Protein AF-A0A7S2TY26-F1 (afdb_monomer_lite)

Structure (mmCIF, N/CA/C/O backbone):
data_AF-A0A7S2TY26-F1
#
_entry.id   AF-A0A7S2TY26-F1
#
loop_
_atom_site.group_PDB
_atom_site.id
_atom_site.type_symbol
_atom_site.label_atom_id
_atom_site.label_alt_id
_atom_site.label_comp_id
_atom_site.label_asym_id
_atom_site.label_entity_id
_atom_site.label_seq_id
_atom_site.pdbx_PDB_ins_code
_atom_site.Cartn_x
_atom_site.Cartn_y
_atom_site.Cartn_z
_atom_site.occupancy
_atom_site.B_iso_or_equiv
_atom_site.auth_seq_id
_atom_site.auth_comp_id
_atom_site.auth_asym_id
_atom_site.auth_atom_id
_atom_site.pdbx_PDB_model_num
ATOM 1 N N . ASN A 1 1 ? -16.837 -10.156 22.174 1.00 64.69 1 ASN A N 1
ATOM 2 C CA . ASN A 1 1 ? -15.810 -9.161 21.785 1.00 64.69 1 ASN A CA 1
ATOM 3 C C . ASN A 1 1 ? -15.010 -9.614 20.579 1.00 64.69 1 ASN A C 1
ATOM 5 O O . ASN A 1 1 ? -15.048 -8.899 19.593 1.00 64.69 1 ASN A O 1
ATOM 9 N N . ASP A 1 2 ? -14.380 -10.793 20.599 1.00 71.88 2 ASP A N 1
ATOM 10 C CA . ASP A 1 2 ? -13.547 -11.253 19.471 1.00 71.88 2 ASP A CA 1
ATOM 11 C C . ASP A 1 2 ? -14.339 -11.500 18.166 1.00 71.88 2 ASP A C 1
ATOM 13 O O . ASP A 1 2 ? -13.951 -11.037 17.101 1.00 71.88 2 ASP A O 1
ATOM 17 N N . LEU A 1 3 ? -15.520 -12.127 18.243 1.00 77.25 3 LEU A N 1
ATOM 18 C CA . LEU A 1 3 ? -16.388 -12.314 17.068 1.00 77.25 3 LEU A CA 1
ATOM 19 C C . LEU A 1 3 ? -16.834 -10.979 16.442 1.00 77.25 3 LEU A C 1
ATOM 21 O O . LEU A 1 3 ? -16.814 -10.829 15.226 1.00 77.25 3 LEU A O 1
ATOM 25 N N . ILE A 1 4 ? -17.202 -10.006 17.283 1.00 72.44 4 ILE A N 1
ATOM 26 C CA . ILE A 1 4 ? -17.625 -8.667 16.845 1.00 72.44 4 ILE A CA 1
ATOM 27 C C . ILE A 1 4 ? -16.448 -7.955 16.172 1.00 72.44 4 ILE A C 1
ATOM 29 O O . ILE A 1 4 ? -16.593 -7.467 15.062 1.00 72.44 4 ILE A O 1
ATOM 33 N N . ALA A 1 5 ? -15.266 -7.973 16.793 1.00 70.00 5 ALA A N 1
ATOM 34 C CA . ALA A 1 5 ? -14.030 -7.433 16.229 1.00 70.00 5 ALA A CA 1
ATOM 35 C C . ALA A 1 5 ? -13.712 -8.001 14.833 1.00 70.00 5 ALA A C 1
ATOM 37 O O . ALA A 1 5 ? -13.419 -7.248 13.907 1.00 70.00 5 ALA A O 1
ATOM 38 N N . ARG A 1 6 ? -13.827 -9.321 14.650 1.00 77.25 6 ARG A N 1
ATOM 39 C CA . ARG A 1 6 ? -13.580 -9.963 13.348 1.00 77.25 6 ARG A CA 1
ATOM 40 C C . ARG A 1 6 ? -14.612 -9.580 12.292 1.00 77.25 6 ARG A C 1
ATOM 42 O O . ARG A 1 6 ? -14.223 -9.288 11.165 1.00 77.25 6 ARG A O 1
ATOM 49 N N . LEU A 1 7 ? -15.899 -9.569 12.649 1.00 78.06 7 LEU A N 1
ATOM 50 C CA . LEU A 1 7 ? -16.978 -9.174 11.736 1.00 78.06 7 LEU A CA 1
ATOM 51 C C . LEU A 1 7 ? -16.769 -7.740 11.242 1.00 78.06 7 LEU A C 1
ATOM 53 O O . LEU A 1 7 ? -16.877 -7.455 10.058 1.00 78.06 7 LEU A O 1
ATOM 57 N N . VAL A 1 8 ? -16.386 -6.859 12.159 1.00 71.06 8 VAL A N 1
ATOM 58 C CA . VAL A 1 8 ? -16.068 -5.466 11.871 1.00 71.06 8 VAL A CA 1
ATOM 59 C C . VAL A 1 8 ? -14.936 -5.338 10.865 1.00 71.06 8 VAL A C 1
ATOM 61 O O . VAL A 1 8 ? -15.070 -4.631 9.868 1.00 71.06 8 VAL A O 1
ATOM 64 N N . VAL A 1 9 ? -13.819 -6.016 11.138 1.00 77.00 9 VAL A N 1
ATOM 65 C CA . VAL A 1 9 ? -12.643 -5.969 10.271 1.00 77.00 9 VAL A CA 1
ATOM 66 C C . VAL A 1 9 ? -13.030 -6.468 8.882 1.00 77.00 9 VAL A C 1
ATOM 68 O O . VAL A 1 9 ? -12.693 -5.831 7.890 1.00 77.00 9 VAL A O 1
ATOM 71 N N . HIS A 1 10 ? -13.807 -7.549 8.811 1.00 82.75 10 HIS A N 1
ATOM 72 C CA . HIS A 1 10 ? -14.320 -8.092 7.559 1.00 82.75 10 HIS A CA 1
ATOM 73 C C . HIS A 1 10 ? -15.169 -7.081 6.779 1.00 82.75 10 HIS A C 1
ATOM 75 O O . HIS A 1 10 ? -14.867 -6.819 5.620 1.00 82.75 10 HIS A O 1
ATOM 81 N N . THR A 1 11 ? -16.172 -6.461 7.407 1.00 77.88 11 THR A N 1
ATOM 82 C CA . THR A 1 11 ? -17.060 -5.493 6.744 1.00 77.88 11 THR A CA 1
ATOM 83 C C . THR A 1 11 ? -16.294 -4.281 6.219 1.00 77.88 11 THR A C 1
ATOM 85 O O . THR A 1 11 ? -16.506 -3.864 5.084 1.00 77.88 11 THR A O 1
ATOM 88 N N . VAL A 1 12 ? -15.359 -3.734 7.004 1.00 74.88 12 VAL A N 1
ATOM 89 C CA . VAL A 1 12 ? -14.522 -2.605 6.564 1.00 74.88 12 VAL A CA 1
ATOM 90 C C . VAL A 1 12 ? -13.660 -2.997 5.362 1.00 74.88 12 VAL A C 1
ATOM 92 O O . VAL A 1 12 ? -13.527 -2.216 4.421 1.00 74.88 12 VAL A O 1
ATOM 95 N N . ILE A 1 13 ? -13.091 -4.206 5.374 1.00 81.00 13 ILE A N 1
ATOM 96 C CA . ILE A 1 13 ? -12.285 -4.720 4.261 1.00 81.00 13 ILE A CA 1
ATOM 97 C C . ILE A 1 13 ? -13.145 -4.907 3.009 1.00 81.00 13 ILE A C 1
ATOM 99 O O . ILE A 1 13 ? -12.726 -4.490 1.936 1.00 81.00 13 ILE A O 1
ATOM 103 N N . GLU A 1 14 ? -14.337 -5.490 3.120 1.00 81.31 14 GLU A N 1
ATOM 104 C CA . GLU A 1 14 ? -15.238 -5.676 1.976 1.00 81.31 14 GLU A CA 1
ATOM 105 C C . GLU A 1 14 ? -15.672 -4.343 1.361 1.00 81.31 14 GLU A C 1
ATOM 107 O O . GLU A 1 14 ? -15.640 -4.189 0.140 1.00 81.31 14 GLU A O 1
ATOM 112 N N . LEU A 1 15 ? -16.021 -3.358 2.192 1.00 73.50 15 LEU A N 1
ATOM 113 C CA . LEU A 1 15 ? -16.374 -2.016 1.726 1.00 73.50 15 LEU A CA 1
ATOM 114 C C . LEU A 1 15 ? -15.187 -1.340 1.036 1.00 73.50 15 LEU A C 1
ATOM 116 O O . LEU A 1 15 ? -15.338 -0.784 -0.051 1.00 73.50 15 LEU A O 1
ATOM 120 N N . ALA A 1 16 ? -13.989 -1.435 1.620 1.00 75.00 16 ALA A N 1
ATOM 121 C CA . ALA A 1 16 ? -12.783 -0.927 0.981 1.00 75.00 16 ALA A CA 1
ATOM 122 C C . ALA A 1 16 ? -12.533 -1.610 -0.376 1.00 75.00 16 ALA A C 1
ATOM 124 O O . ALA A 1 16 ? -12.144 -0.942 -1.330 1.00 75.00 16 ALA A O 1
ATOM 125 N N . ASP A 1 17 ? -12.789 -2.915 -0.498 1.00 76.44 17 ASP A N 1
ATOM 126 C CA . ASP A 1 17 ? -12.549 -3.675 -1.733 1.00 76.44 17 ASP A CA 1
ATOM 127 C C . ASP A 1 17 ? -13.502 -3.235 -2.841 1.00 76.44 17 ASP A C 1
ATOM 129 O O . ASP A 1 17 ? -13.086 -2.979 -3.975 1.00 76.44 17 ASP A O 1
ATOM 133 N N . GLN A 1 18 ? -14.774 -3.040 -2.490 1.00 71.12 18 GLN A N 1
ATOM 134 C CA . GLN A 1 18 ? -15.785 -2.50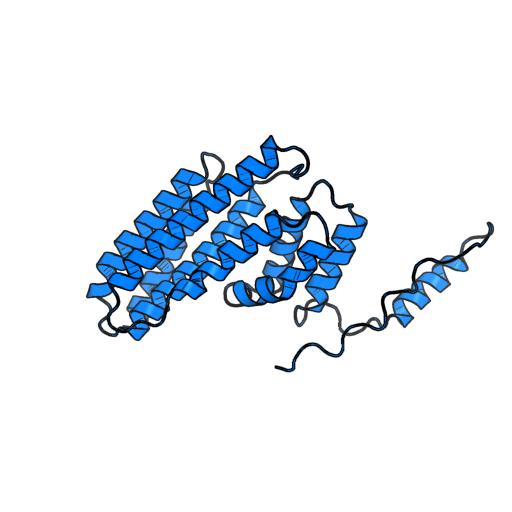0 -3.395 1.00 71.12 18 GLN A CA 1
ATOM 135 C C . GLN A 1 18 ? -15.436 -1.090 -3.874 1.00 71.12 18 GLN A C 1
ATOM 137 O O . GLN A 1 18 ? -15.666 -0.781 -5.040 1.00 71.12 18 GLN A O 1
ATOM 142 N N . LEU A 1 19 ? -14.843 -0.259 -3.014 1.00 67.88 19 LEU A N 1
ATOM 143 C CA . LEU A 1 19 ? -14.428 1.102 -3.359 1.00 67.88 19 LEU A CA 1
ATOM 144 C C . LEU A 1 19 ? -13.145 1.125 -4.208 1.00 67.88 19 LEU A C 1
ATOM 146 O O . LEU A 1 19 ? -13.046 1.911 -5.151 1.00 67.88 19 LEU A O 1
ATOM 150 N N . PHE A 1 20 ? -12.186 0.226 -3.959 1.00 68.50 20 PHE A N 1
ATOM 151 C CA . PHE A 1 20 ? -10.960 0.118 -4.763 1.00 68.50 20 PHE A CA 1
ATOM 152 C C . PHE A 1 20 ? -11.168 -0.584 -6.119 1.00 68.50 20 PHE A C 1
ATOM 154 O O . PHE A 1 20 ? -10.414 -0.340 -7.067 1.00 68.50 20 PHE A O 1
ATOM 161 N N . THR A 1 21 ? -12.191 -1.429 -6.256 1.00 63.09 21 THR A N 1
ATOM 162 C CA . THR A 1 21 ? -12.504 -2.160 -7.498 1.00 63.09 21 THR A CA 1
ATOM 163 C C . THR A 1 21 ? -12.752 -1.250 -8.721 1.00 63.09 21 THR A C 1
ATOM 165 O O . THR A 1 21 ? -12.171 -1.526 -9.777 1.00 63.09 21 THR A O 1
ATOM 168 N N . PRO A 1 22 ? -13.537 -0.155 -8.635 1.00 54.34 22 PRO A N 1
ATOM 169 C CA . PRO A 1 22 ? -13.840 0.734 -9.757 1.00 54.34 22 PRO A CA 1
ATOM 170 C C . PRO A 1 22 ? -12.804 1.848 -10.003 1.00 54.34 22 PRO A C 1
ATOM 172 O O . PRO A 1 22 ? -13.173 2.853 -10.606 1.00 54.34 22 PRO A O 1
ATOM 175 N N . MET A 1 23 ? -11.529 1.718 -9.590 1.00 54.56 23 MET A N 1
ATOM 176 C CA . MET A 1 23 ? -10.466 2.750 -9.713 1.00 54.56 23 MET A CA 1
ATOM 177 C C . MET A 1 23 ? -10.064 3.179 -11.159 1.00 54.56 23 MET A C 1
ATOM 179 O O . MET A 1 23 ? -8.888 3.351 -11.490 1.00 54.56 23 MET A O 1
ATOM 183 N N . HIS A 1 24 ? -11.027 3.406 -12.044 1.00 47.81 24 HIS A N 1
ATOM 184 C CA . HIS A 1 24 ? -10.869 4.056 -13.338 1.00 47.81 24 HIS A CA 1
ATOM 185 C C . HIS A 1 24 ? -11.156 5.568 -13.286 1.00 47.81 24 HIS A C 1
ATOM 187 O O . HIS A 1 24 ? -10.860 6.264 -14.254 1.00 47.81 24 HIS A O 1
ATOM 193 N N . ILE A 1 25 ? -11.705 6.111 -12.186 1.00 40.31 25 ILE A N 1
ATOM 194 C CA . ILE A 1 25 ? -12.189 7.502 -12.134 1.00 40.31 25 ILE A CA 1
ATOM 195 C C . ILE A 1 25 ? -11.826 8.156 -10.783 1.00 40.31 25 ILE A C 1
ATOM 197 O O . ILE A 1 25 ? -12.467 7.901 -9.776 1.00 40.31 25 ILE A O 1
ATOM 201 N N . LYS A 1 26 ? -10.811 9.038 -10.779 1.00 51.97 26 LYS A N 1
ATOM 202 C CA . LYS A 1 26 ? -10.415 9.952 -9.672 1.00 51.97 26 LYS A CA 1
ATOM 203 C C . LYS A 1 26 ? -10.013 9.280 -8.339 1.00 51.97 26 LYS A C 1
ATOM 205 O O . LYS A 1 26 ? -10.763 9.290 -7.369 1.00 51.97 26 LYS A O 1
ATOM 210 N N . GLN A 1 27 ? -8.766 8.807 -8.291 1.00 61.47 27 GLN A N 1
ATOM 211 C CA . GLN A 1 27 ? -8.142 8.078 -7.173 1.00 61.47 27 GLN A CA 1
ATOM 212 C C . GLN A 1 27 ? -8.263 8.766 -5.789 1.00 61.47 27 GLN A C 1
ATOM 214 O O . GLN A 1 27 ? -8.588 8.080 -4.823 1.00 61.47 27 GLN A O 1
ATOM 219 N N . HIS A 1 28 ? -8.119 10.096 -5.683 1.00 63.66 28 HIS A N 1
ATOM 220 C CA . HIS A 1 28 ? -8.207 10.814 -4.395 1.00 63.66 28 HIS A CA 1
ATOM 221 C C . HIS A 1 28 ? -9.547 10.610 -3.668 1.00 63.66 28 HIS A C 1
ATOM 223 O O . HIS A 1 28 ? -9.576 10.364 -2.467 1.00 63.66 28 HIS A O 1
ATOM 229 N N . ARG A 1 29 ? -10.668 10.690 -4.404 1.00 68.75 29 ARG A N 1
ATOM 230 C CA . ARG A 1 29 ? -12.012 10.642 -3.803 1.00 68.75 29 ARG A CA 1
ATOM 231 C C . ARG A 1 29 ? -12.318 9.274 -3.216 1.00 68.75 29 ARG A C 1
ATOM 233 O O . ARG A 1 29 ? -12.888 9.196 -2.140 1.00 68.75 29 ARG A O 1
ATOM 240 N N . VAL A 1 30 ? -11.876 8.220 -3.898 1.00 74.25 30 VAL A N 1
ATOM 241 C CA . VAL A 1 30 ? -12.040 6.841 -3.434 1.00 74.25 30 VAL A CA 1
ATOM 242 C C . VAL A 1 30 ? -11.298 6.632 -2.117 1.00 74.25 30 VAL A C 1
ATOM 244 O O . VAL A 1 30 ? -11.857 6.058 -1.190 1.00 74.25 30 VAL A O 1
ATOM 247 N N . MET A 1 31 ? -10.060 7.125 -2.001 1.00 78.50 31 MET A N 1
ATOM 248 C CA . MET A 1 31 ? -9.305 6.992 -0.755 1.00 78.50 31 MET A CA 1
ATOM 249 C C . MET A 1 31 ? -9.953 7.783 0.385 1.00 78.50 31 MET A C 1
ATOM 251 O O . MET A 1 31 ? -10.098 7.253 1.483 1.00 78.50 31 MET A O 1
ATOM 255 N N . ASP A 1 32 ? -10.387 9.018 0.129 1.00 80.75 32 ASP A N 1
ATOM 256 C CA . ASP A 1 32 ? -11.088 9.824 1.132 1.00 80.75 32 ASP A CA 1
ATOM 257 C C . ASP A 1 32 ? -12.399 9.155 1.587 1.00 80.75 32 ASP A C 1
ATOM 259 O O . ASP A 1 32 ? -12.681 9.127 2.784 1.00 80.75 32 ASP A O 1
ATOM 263 N N . GLU A 1 33 ? -13.165 8.555 0.669 1.00 79.75 33 GLU A N 1
ATOM 264 C CA . GLU A 1 33 ? -14.392 7.798 0.965 1.00 79.75 33 GLU A CA 1
ATOM 265 C C . GLU A 1 33 ? -14.112 6.522 1.773 1.00 79.75 33 GLU A C 1
ATOM 267 O O . GLU A 1 33 ? -14.801 6.256 2.762 1.00 79.75 33 GLU A O 1
ATOM 272 N N . VAL A 1 34 ? -13.073 5.757 1.410 1.00 80.25 34 VAL A N 1
ATOM 273 C CA . VAL A 1 34 ? -12.623 4.586 2.182 1.00 80.25 34 VAL A CA 1
ATOM 274 C C . VAL A 1 34 ? -12.247 5.018 3.595 1.00 80.25 34 VAL A C 1
ATOM 276 O O . VAL A 1 34 ? -12.725 4.437 4.566 1.00 80.25 34 VAL A O 1
ATOM 279 N N . LEU A 1 35 ? -11.422 6.057 3.735 1.00 83.12 35 LEU A N 1
ATOM 280 C CA . LEU A 1 35 ? -10.958 6.531 5.038 1.00 83.12 35 LEU A CA 1
ATOM 281 C C . LEU A 1 35 ? -12.086 7.133 5.878 1.00 83.12 35 LEU A C 1
ATOM 283 O O . LEU A 1 35 ? -12.076 6.946 7.093 1.00 83.12 35 LEU A O 1
ATOM 287 N N . ALA A 1 36 ? -13.050 7.823 5.265 1.00 82.38 36 ALA A N 1
ATOM 288 C CA . ALA A 1 36 ? -14.242 8.321 5.946 1.00 82.38 36 ALA A CA 1
ATOM 289 C C . ALA A 1 36 ? -15.095 7.161 6.469 1.00 82.38 36 ALA A C 1
ATOM 291 O O . ALA A 1 36 ? -15.386 7.113 7.659 1.00 82.38 36 ALA A O 1
ATOM 292 N N . THR A 1 37 ? -15.371 6.165 5.622 1.00 78.81 37 THR A N 1
ATOM 293 C CA . THR A 1 37 ? -16.107 4.951 6.009 1.00 78.81 37 THR A CA 1
ATOM 294 C C . THR A 1 37 ? -15.415 4.239 7.169 1.00 78.81 37 THR A C 1
ATOM 296 O O . THR A 1 37 ? -16.048 3.870 8.152 1.00 78.81 37 THR A O 1
ATOM 299 N N . VAL A 1 38 ? -14.090 4.096 7.094 1.00 79.38 38 VAL A N 1
ATOM 300 C CA . VAL A 1 38 ? -13.268 3.508 8.158 1.00 79.38 38 VAL A CA 1
ATOM 301 C C . VAL A 1 38 ? -13.354 4.336 9.444 1.00 79.38 38 VAL A C 1
ATOM 303 O O . VAL A 1 38 ? -13.478 3.767 10.527 1.00 79.38 38 VAL A O 1
ATOM 306 N N . ALA A 1 39 ? -13.296 5.666 9.348 1.00 82.12 39 ALA A N 1
ATOM 307 C CA . ALA A 1 39 ? -13.378 6.569 10.494 1.00 82.12 39 ALA A CA 1
ATOM 308 C C . ALA A 1 39 ? -14.732 6.491 11.202 1.00 82.12 39 ALA A C 1
ATOM 310 O O . ALA A 1 39 ? -14.760 6.409 12.432 1.00 82.12 39 ALA A O 1
ATOM 311 N N . ASP A 1 40 ? -15.822 6.509 10.435 1.00 80.00 40 ASP A N 1
ATOM 312 C CA . ASP A 1 40 ? -17.192 6.435 10.940 1.00 80.00 40 ASP A CA 1
ATOM 313 C C . ASP A 1 40 ? -17.418 5.082 11.610 1.00 80.00 40 ASP A C 1
ATOM 315 O O . ASP A 1 40 ? -17.787 5.017 12.784 1.00 80.00 40 ASP A O 1
ATOM 319 N N . PHE A 1 41 ? -17.031 4.002 10.926 1.00 75.75 41 PHE A N 1
ATOM 320 C CA . PHE A 1 41 ? -17.155 2.652 11.459 1.00 75.75 41 PHE A CA 1
ATOM 321 C C . PHE A 1 41 ? -16.356 2.478 12.752 1.00 75.75 41 PHE A C 1
ATOM 323 O O . PHE A 1 41 ? -16.872 1.934 13.726 1.00 75.75 41 PHE A O 1
ATOM 330 N N . PHE A 1 42 ? -15.118 2.987 12.816 1.00 77.06 42 PHE A N 1
ATOM 331 C CA . PHE A 1 42 ? -14.327 2.951 14.047 1.00 77.06 42 PHE A CA 1
ATOM 332 C C . PHE A 1 42 ? -14.875 3.856 15.148 1.00 77.06 42 PHE A C 1
ATOM 334 O O . PHE A 1 42 ? -14.762 3.498 16.320 1.00 77.06 42 PHE A O 1
ATOM 341 N N . SER A 1 43 ? -15.471 5.000 14.806 1.00 76.38 43 SER A N 1
ATOM 342 C CA . SER A 1 43 ? -16.122 5.872 15.784 1.00 76.38 43 SER A CA 1
ATOM 343 C C . SER A 1 43 ? -17.262 5.144 16.488 1.00 76.38 43 SER A C 1
ATOM 345 O O . SER A 1 43 ? -17.340 5.194 17.714 1.00 76.38 43 SER A O 1
ATOM 347 N N . ASP A 1 44 ? -18.070 4.404 15.733 1.00 74.00 44 ASP A N 1
ATOM 348 C CA . ASP A 1 44 ? -19.157 3.608 16.293 1.00 74.00 44 ASP A CA 1
ATOM 349 C C . ASP A 1 44 ? -18.603 2.418 17.088 1.00 74.00 44 ASP A C 1
ATOM 351 O O . ASP A 1 44 ? -19.030 2.152 18.212 1.00 74.00 44 ASP A O 1
ATOM 355 N N . LEU A 1 45 ? -17.572 1.744 16.567 1.00 69.12 45 LEU A N 1
ATOM 356 C CA . LEU A 1 45 ? -16.972 0.541 17.153 1.00 69.12 45 LEU A CA 1
ATOM 357 C C . LEU A 1 45 ? -16.378 0.692 18.541 1.00 69.12 45 LEU A C 1
ATOM 359 O O . LEU A 1 45 ? -16.392 -0.260 19.329 1.00 69.12 45 LEU A O 1
ATOM 363 N N . VAL A 1 46 ? -15.788 1.857 18.814 1.00 64.25 46 VAL A N 1
ATOM 364 C CA . VAL A 1 46 ? -15.148 2.161 20.099 1.00 64.25 46 VAL A CA 1
ATOM 365 C C . VAL A 1 46 ? -16.159 1.992 21.241 1.00 64.25 46 VAL A C 1
ATOM 367 O O . VAL A 1 46 ? -15.754 1.687 22.363 1.00 64.25 46 VAL A O 1
ATOM 370 N N . HIS A 1 47 ? -17.462 2.085 20.961 1.00 70.25 47 HIS A N 1
ATOM 371 C CA . HIS A 1 47 ? -18.524 1.840 21.933 1.00 70.25 47 HIS A CA 1
ATOM 372 C C . HIS A 1 47 ? -18.901 0.353 22.091 1.00 70.25 47 HIS A C 1
ATOM 374 O O . HIS A 1 47 ? -19.328 -0.053 23.172 1.00 70.25 47 HIS A O 1
ATOM 380 N N . TRP A 1 48 ? -18.698 -0.485 21.067 1.00 70.69 48 TRP A N 1
ATOM 381 C CA . TRP A 1 48 ? -19.074 -1.911 21.081 1.00 70.69 48 TRP A CA 1
ATOM 382 C C . TRP A 1 48 ? -17.971 -2.833 21.612 1.00 70.69 48 TRP A C 1
ATOM 384 O O . TRP A 1 48 ? -18.255 -3.863 22.231 1.00 70.69 48 TRP A O 1
ATOM 394 N N . ILE A 1 49 ? -16.699 -2.485 21.402 1.00 73.44 49 ILE A N 1
ATOM 395 C CA . ILE A 1 49 ? -15.562 -3.231 21.954 1.00 73.44 49 ILE A CA 1
ATOM 396 C C . ILE A 1 49 ? -15.195 -2.631 23.309 1.00 73.44 49 ILE A C 1
ATOM 398 O O . ILE A 1 49 ? -14.723 -1.508 23.384 1.00 73.44 49 ILE A O 1
ATOM 402 N N . LYS A 1 50 ? -15.356 -3.377 24.403 1.00 74.12 50 LYS A N 1
ATOM 403 C CA . LYS A 1 50 ? -15.115 -2.834 25.757 1.00 74.12 50 LYS A CA 1
ATOM 404 C C . LYS A 1 50 ? -13.638 -2.708 26.143 1.00 74.12 50 LYS A C 1
ATOM 406 O O . LYS A 1 50 ? -13.297 -1.952 27.039 1.00 74.12 50 LYS A O 1
ATOM 411 N N . THR A 1 51 ? -12.760 -3.459 25.489 1.00 79.50 51 THR A N 1
ATOM 412 C CA . THR A 1 51 ? -11.348 -3.604 25.878 1.00 79.50 51 THR A CA 1
ATOM 413 C C . THR A 1 51 ? -10.423 -2.821 24.936 1.00 79.50 51 THR A C 1
ATOM 415 O O . THR A 1 51 ? -10.446 -3.121 23.735 1.00 79.50 51 THR A O 1
ATOM 418 N N . PRO A 1 52 ? -9.574 -1.905 25.441 1.00 78.50 52 PRO A N 1
ATOM 419 C CA . PRO A 1 52 ? -8.686 -1.065 24.627 1.00 78.50 52 PRO A CA 1
ATOM 420 C C . PRO A 1 52 ? -7.794 -1.846 23.651 1.00 78.50 52 PRO A C 1
ATOM 422 O O . PRO A 1 52 ? -7.785 -1.546 22.460 1.00 78.50 52 PRO A O 1
ATOM 425 N N . HIS A 1 53 ? -7.153 -2.929 24.105 1.00 80.00 53 HIS A N 1
ATOM 426 C CA . HIS A 1 53 ? -6.273 -3.743 23.254 1.00 80.00 53 HIS A CA 1
ATOM 427 C C . HIS A 1 53 ? -6.976 -4.350 22.031 1.00 80.00 53 HIS A C 1
ATOM 429 O O . HIS A 1 53 ? -6.399 -4.400 20.947 1.00 80.00 53 HIS A O 1
ATOM 435 N N . HIS A 1 54 ? -8.237 -4.777 22.163 1.00 80.38 54 HIS A N 1
ATOM 436 C CA . HIS A 1 54 ? -8.984 -5.299 21.015 1.00 80.38 54 HIS A CA 1
ATOM 437 C C . HIS A 1 54 ? -9.370 -4.184 20.032 1.00 80.38 54 HIS A C 1
ATOM 439 O O . HIS A 1 54 ? -9.350 -4.428 18.828 1.00 80.38 54 HIS A O 1
ATOM 445 N N . LYS A 1 55 ? -9.675 -2.966 20.511 1.00 81.00 55 LYS A N 1
ATOM 446 C CA . LYS A 1 55 ? -9.929 -1.808 19.630 1.00 81.00 55 LYS A CA 1
ATOM 447 C C . LYS A 1 55 ? -8.690 -1.495 18.800 1.00 81.00 55 LYS A C 1
ATOM 449 O O . LYS A 1 55 ? -8.771 -1.389 17.580 1.00 81.00 55 LYS A O 1
ATOM 454 N N . GLU A 1 56 ? -7.547 -1.402 19.475 1.00 84.75 56 GLU A N 1
ATOM 455 C CA . GLU A 1 56 ? -6.258 -1.132 18.848 1.00 84.75 56 GLU A CA 1
ATOM 456 C C . GLU A 1 56 ? -5.919 -2.205 17.804 1.00 84.75 56 GLU A C 1
ATOM 458 O O . GLU A 1 56 ? -5.613 -1.886 16.657 1.00 84.75 56 GLU A O 1
ATOM 463 N N . SER A 1 57 ? -6.062 -3.482 18.168 1.00 85.44 57 SER A N 1
ATOM 464 C CA . SER A 1 57 ? -5.819 -4.610 17.266 1.00 85.44 57 SER A CA 1
ATOM 465 C C . SER A 1 57 ? -6.691 -4.554 16.002 1.00 85.44 57 SER A C 1
ATOM 467 O O . SER A 1 57 ? -6.161 -4.713 14.900 1.00 85.44 57 SER A O 1
ATOM 469 N N . CYS A 1 58 ? -7.987 -4.239 16.133 1.00 84.06 58 CYS A N 1
ATOM 470 C CA . CYS A 1 58 ? -8.888 -4.077 14.984 1.00 84.06 58 CYS A CA 1
ATOM 471 C C . CYS A 1 58 ? -8.427 -2.953 14.054 1.00 84.06 58 CYS A C 1
ATOM 473 O O . CYS A 1 58 ? -8.371 -3.137 12.839 1.00 84.06 58 CYS A O 1
ATOM 475 N N . ILE A 1 59 ? -8.071 -1.798 14.625 1.00 85.19 59 ILE A N 1
ATOM 476 C CA . ILE A 1 59 ? -7.604 -0.635 13.864 1.00 85.19 59 ILE A CA 1
ATOM 477 C C . ILE A 1 59 ? -6.349 -0.988 13.069 1.00 85.19 59 ILE A C 1
ATOM 479 O O . ILE A 1 59 ? -6.313 -0.778 11.855 1.00 85.19 59 ILE A O 1
ATOM 483 N N . ARG A 1 60 ? -5.355 -1.598 13.722 1.00 87.62 60 ARG A N 1
ATOM 484 C CA . ARG A 1 60 ? -4.115 -2.034 13.064 1.00 87.62 60 ARG A CA 1
ATOM 485 C C . ARG A 1 60 ? -4.397 -3.023 11.933 1.00 87.62 60 ARG A C 1
ATOM 487 O O . ARG A 1 60 ? -3.856 -2.882 10.839 1.00 87.62 60 ARG A O 1
ATOM 494 N N . GLN A 1 61 ? -5.269 -4.004 12.163 1.00 86.81 61 GLN A N 1
ATOM 495 C CA . GLN A 1 61 ? -5.593 -5.011 11.153 1.00 86.81 61 GLN A CA 1
ATOM 496 C C . GLN A 1 61 ? -6.292 -4.405 9.927 1.00 86.81 61 GLN A C 1
ATOM 498 O O . GLN A 1 61 ? -5.888 -4.698 8.798 1.00 86.81 61 GLN A O 1
ATOM 503 N N . CYS A 1 62 ? -7.284 -3.532 10.133 1.00 85.81 62 CYS A N 1
ATOM 504 C CA . CYS A 1 62 ? -7.960 -2.838 9.036 1.00 85.81 62 CYS A CA 1
ATOM 505 C C . CYS A 1 62 ? -6.982 -1.993 8.228 1.00 85.81 62 CYS A C 1
ATOM 507 O O . CYS A 1 62 ? -6.952 -2.104 7.004 1.00 85.81 62 CYS A O 1
ATOM 509 N N . LEU A 1 63 ? -6.149 -1.190 8.895 1.00 86.88 63 LEU A N 1
ATOM 510 C CA . LEU A 1 63 ? -5.205 -0.315 8.210 1.00 86.88 63 LEU A CA 1
ATOM 51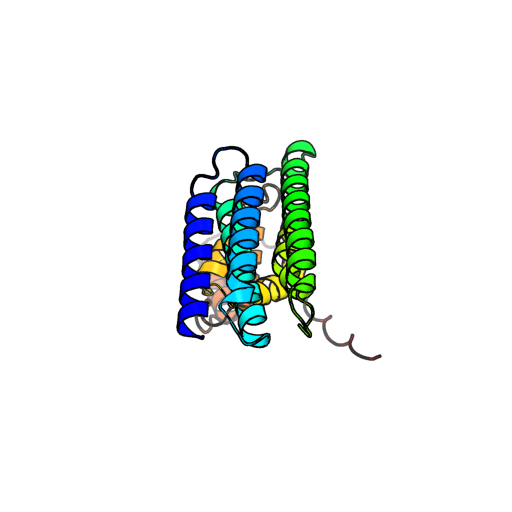1 C C . LEU A 1 63 ? -4.226 -1.120 7.360 1.00 86.88 63 LEU A C 1
ATOM 513 O O . LEU A 1 63 ? -4.151 -0.881 6.157 1.00 86.88 63 LEU A O 1
ATOM 517 N N . ARG A 1 64 ? -3.551 -2.134 7.916 1.00 88.62 64 ARG A N 1
ATOM 518 C CA . ARG A 1 64 ? -2.615 -2.974 7.140 1.00 88.62 64 ARG A CA 1
ATOM 519 C C . ARG A 1 64 ? -3.268 -3.575 5.901 1.00 88.62 64 ARG A C 1
ATOM 521 O O . ARG A 1 64 ? -2.656 -3.622 4.829 1.00 88.62 64 ARG A O 1
ATOM 528 N N . ARG A 1 65 ? -4.522 -4.020 6.026 1.00 87.75 65 ARG A N 1
ATOM 529 C CA . ARG A 1 65 ? -5.260 -4.574 4.892 1.00 87.75 65 ARG A CA 1
ATOM 530 C C . ARG A 1 65 ? -5.598 -3.502 3.857 1.00 87.75 65 ARG A C 1
ATOM 532 O O . ARG A 1 65 ? -5.332 -3.733 2.682 1.00 87.75 65 ARG A O 1
ATOM 539 N N . ILE A 1 66 ? -6.063 -2.327 4.281 1.00 86.69 66 ILE A N 1
ATOM 540 C CA . ILE A 1 66 ? -6.300 -1.172 3.401 1.00 86.69 66 ILE A CA 1
ATOM 541 C C . ILE A 1 66 ? -5.017 -0.783 2.661 1.00 86.69 66 ILE A C 1
ATOM 543 O O . ILE A 1 66 ? -5.059 -0.603 1.451 1.00 86.69 66 ILE A O 1
ATOM 547 N N . GLY A 1 67 ? -3.865 -0.727 3.336 1.00 89.06 67 GLY A N 1
ATOM 548 C CA . GLY A 1 67 ? -2.576 -0.443 2.692 1.00 89.06 67 GLY A CA 1
ATOM 549 C C . GLY A 1 67 ? -2.209 -1.472 1.616 1.00 89.06 67 GLY A C 1
ATOM 550 O O . GLY A 1 67 ? -1.731 -1.117 0.540 1.00 89.06 67 GLY A O 1
ATOM 551 N N . SER A 1 68 ? -2.503 -2.750 1.868 1.00 89.00 68 SER A N 1
ATOM 552 C CA . SER A 1 68 ? -2.294 -3.838 0.899 1.00 89.00 68 SER A CA 1
ATOM 553 C C . SER A 1 68 ? -3.220 -3.716 -0.318 1.00 89.00 68 SER A C 1
ATOM 555 O O . SER A 1 68 ? -2.803 -3.938 -1.453 1.00 89.00 68 SER A O 1
ATOM 557 N N . MET A 1 69 ? -4.481 -3.349 -0.089 1.00 86.06 69 MET A N 1
ATOM 558 C CA . MET A 1 69 ? -5.479 -3.154 -1.144 1.00 86.06 69 MET A CA 1
ATOM 559 C C . MET A 1 69 ? -5.173 -1.911 -1.972 1.00 86.06 69 MET A C 1
ATOM 561 O O . MET A 1 69 ? -5.230 -1.970 -3.195 1.00 86.06 69 MET A O 1
ATOM 565 N N . TYR A 1 70 ? -4.754 -0.829 -1.317 1.00 86.62 70 TYR A N 1
ATOM 566 C CA . TYR A 1 70 ? -4.277 0.386 -1.962 1.00 86.62 70 TYR A CA 1
ATOM 567 C C . TYR A 1 70 ? -3.113 0.092 -2.911 1.00 86.62 70 TYR A C 1
ATOM 569 O O . TYR A 1 70 ? -3.154 0.499 -4.070 1.00 86.62 70 TYR A O 1
ATOM 577 N N . LEU A 1 71 ? -2.106 -0.671 -2.463 1.00 88.62 71 LEU A N 1
ATOM 578 C CA . LEU A 1 71 ? -1.004 -1.101 -3.325 1.00 88.62 71 LEU A CA 1
ATOM 579 C C . LEU A 1 71 ? -1.517 -1.908 -4.523 1.00 88.62 71 LEU A C 1
ATOM 581 O O . LEU A 1 71 ? -1.193 -1.586 -5.664 1.00 88.62 71 LEU A O 1
ATOM 585 N N . ALA A 1 72 ? -2.340 -2.930 -4.287 1.00 86.06 72 ALA A N 1
ATOM 586 C CA . ALA A 1 72 ? -2.884 -3.757 -5.361 1.00 86.06 72 ALA A CA 1
ATOM 587 C C . ALA A 1 72 ? -3.667 -2.923 -6.389 1.00 86.06 72 ALA A C 1
ATOM 589 O O . ALA A 1 72 ? -3.507 -3.108 -7.598 1.00 86.06 72 ALA A O 1
ATOM 590 N N . ALA A 1 73 ? -4.474 -1.978 -5.913 1.00 81.75 73 ALA A N 1
ATOM 591 C CA . ALA A 1 73 ? -5.259 -1.079 -6.739 1.00 81.75 73 ALA A CA 1
ATOM 592 C C . ALA A 1 73 ? -4.340 -0.142 -7.543 1.00 81.75 73 ALA A C 1
ATOM 594 O O . ALA A 1 73 ? -4.510 -0.003 -8.759 1.00 81.75 73 ALA A O 1
ATOM 595 N N . LEU A 1 74 ? -3.327 0.444 -6.893 1.00 82.56 74 LEU A N 1
ATOM 596 C CA . LEU A 1 74 ? -2.319 1.279 -7.542 1.00 82.56 74 LEU A CA 1
ATOM 597 C C . LEU A 1 74 ? -1.641 0.513 -8.684 1.00 82.56 74 LEU A C 1
ATOM 599 O O . LEU A 1 74 ? -1.480 1.058 -9.768 1.00 82.56 74 LEU A O 1
ATOM 603 N N . LEU A 1 75 ? -1.294 -0.758 -8.481 1.00 85.44 75 LEU A N 1
ATOM 604 C CA . LEU A 1 75 ? -0.607 -1.574 -9.485 1.00 85.44 75 LEU A CA 1
ATOM 605 C C . LEU A 1 75 ? -1.514 -2.045 -10.632 1.00 85.44 75 LEU A C 1
ATOM 607 O O . LEU A 1 75 ? -1.049 -2.151 -11.766 1.00 85.44 75 LEU A O 1
ATOM 611 N N . LYS A 1 76 ? -2.798 -2.322 -10.369 1.00 77.19 76 LYS A N 1
ATOM 612 C CA . LYS A 1 76 ? -3.738 -2.899 -11.350 1.00 77.19 76 LYS A CA 1
ATOM 613 C C . LYS A 1 76 ? -4.009 -1.978 -12.546 1.00 77.19 76 LYS A C 1
ATOM 615 O O . LYS A 1 76 ? -4.230 -2.467 -13.651 1.00 77.19 76 LYS A O 1
ATOM 620 N N . ASN A 1 77 ? -3.962 -0.661 -12.337 1.00 63.03 77 ASN A N 1
ATOM 621 C CA . ASN A 1 77 ? -4.459 0.325 -13.305 1.00 63.03 77 ASN A CA 1
ATOM 622 C C . ASN A 1 77 ? -3.369 1.195 -13.948 1.00 63.03 77 ASN A C 1
ATOM 624 O O . ASN A 1 77 ? -3.683 2.122 -14.695 1.00 63.03 77 ASN A O 1
ATOM 628 N N . GLN A 1 78 ? -2.092 0.917 -13.687 1.00 67.75 78 GLN A N 1
ATOM 629 C CA . GLN A 1 78 ? -0.999 1.772 -14.141 1.00 67.75 78 GLN A CA 1
ATOM 630 C C . GLN A 1 78 ? -0.270 1.171 -15.348 1.00 67.75 78 GLN A C 1
ATOM 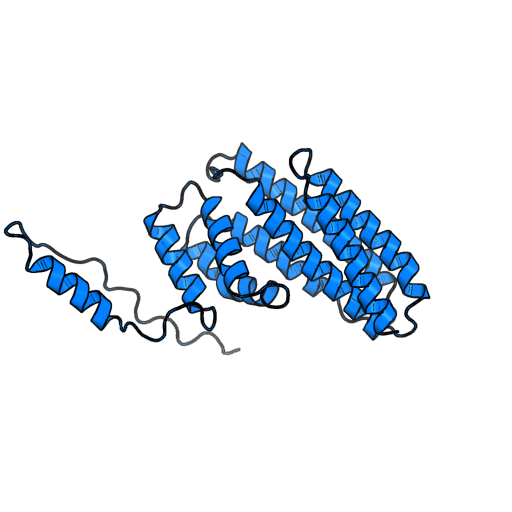632 O O . GLN A 1 78 ? 0.217 0.039 -15.333 1.00 67.75 78 GLN A O 1
ATOM 637 N N . ARG A 1 79 ? -0.149 1.974 -16.408 1.00 76.75 79 ARG A N 1
ATOM 638 C CA . ARG A 1 79 ? 0.800 1.708 -17.498 1.00 76.75 79 ARG A CA 1
ATOM 639 C C . ARG A 1 79 ? 2.222 2.010 -17.008 1.00 76.75 79 ARG A C 1
ATOM 641 O O . ARG A 1 79 ? 2.373 2.789 -16.070 1.00 76.75 79 ARG A O 1
ATOM 648 N N . PRO A 1 80 ? 3.270 1.462 -17.649 1.00 84.00 80 PRO A N 1
ATOM 649 C CA . PRO A 1 80 ? 4.643 1.846 -17.339 1.00 84.00 80 PRO A CA 1
ATOM 650 C C . PRO A 1 80 ? 4.808 3.369 -17.380 1.00 84.00 80 PRO A C 1
ATOM 652 O O . PRO A 1 80 ? 4.542 4.001 -18.407 1.00 84.00 80 PRO A O 1
ATOM 655 N N . ILE A 1 81 ? 5.243 3.944 -16.263 1.00 82.62 81 ILE A N 1
ATOM 656 C CA . ILE A 1 81 ? 5.392 5.383 -16.070 1.00 82.62 81 ILE A CA 1
ATOM 657 C C . ILE A 1 81 ? 6.822 5.754 -16.427 1.00 82.62 81 ILE A C 1
ATOM 659 O O . ILE A 1 81 ? 7.769 5.065 -16.044 1.00 82.62 81 ILE A O 1
ATOM 663 N N . ASN A 1 82 ? 6.975 6.846 -17.174 1.00 82.75 82 ASN A N 1
ATOM 664 C CA . ASN A 1 82 ? 8.279 7.462 -17.338 1.00 82.75 82 ASN A CA 1
ATOM 665 C C . ASN A 1 82 ? 8.514 8.422 -16.160 1.00 82.75 82 ASN A C 1
ATOM 667 O O . ASN A 1 82 ? 8.031 9.550 -16.175 1.00 82.75 82 ASN A O 1
ATOM 671 N N . TRP A 1 83 ? 9.218 7.961 -15.132 1.00 79.12 83 TRP A N 1
ATOM 672 C CA . TRP A 1 83 ? 9.553 8.726 -13.932 1.00 79.12 83 TRP A CA 1
ATOM 673 C C . TRP A 1 83 ? 10.589 9.825 -14.191 1.00 79.12 83 TRP A C 1
ATOM 675 O O . TRP A 1 83 ? 10.696 10.757 -13.395 1.00 79.12 83 TRP A O 1
ATOM 685 N N . GLN A 1 84 ? 11.330 9.754 -15.302 1.00 72.88 84 GLN A N 1
ATOM 686 C CA . GLN A 1 84 ? 12.199 10.851 -15.748 1.00 72.88 84 GLN A CA 1
ATOM 687 C C . GLN A 1 84 ? 11.400 12.008 -16.367 1.00 72.88 84 GLN A C 1
ATOM 689 O O . GLN A 1 84 ? 11.833 13.161 -16.313 1.00 72.88 84 GLN A O 1
ATOM 694 N N . ARG A 1 85 ? 10.209 11.741 -16.923 1.00 71.62 85 ARG A N 1
ATOM 695 C CA . ARG A 1 85 ? 9.256 12.777 -17.330 1.00 71.62 85 ARG A CA 1
ATOM 696 C C . ARG A 1 85 ? 8.533 13.291 -16.097 1.00 71.62 85 ARG A C 1
ATOM 698 O O . ARG A 1 85 ? 7.670 12.637 -15.519 1.00 71.62 85 ARG A O 1
ATOM 705 N N . THR A 1 86 ? 8.859 14.525 -15.739 1.00 62.44 86 THR A N 1
ATOM 706 C CA . THR A 1 86 ? 8.415 15.176 -14.506 1.00 62.44 86 THR A CA 1
ATOM 707 C C . THR A 1 86 ? 6.904 15.204 -14.310 1.00 62.44 86 THR A C 1
ATOM 709 O O . THR A 1 86 ? 6.478 15.208 -13.168 1.00 62.44 86 THR A O 1
ATOM 712 N N . LYS A 1 87 ? 6.058 15.198 -15.345 1.00 73.25 87 LYS A N 1
ATOM 713 C CA . LYS A 1 87 ? 4.601 15.311 -15.133 1.00 73.25 87 LYS A CA 1
ATOM 714 C C . LYS A 1 87 ? 3.942 14.012 -14.653 1.00 73.25 87 LYS A C 1
ATOM 716 O O . LYS A 1 87 ? 3.157 14.062 -13.711 1.00 73.25 87 LYS A O 1
ATOM 721 N N . ASP A 1 88 ? 4.290 12.871 -15.243 1.00 70.81 88 ASP A N 1
ATOM 722 C CA . ASP A 1 88 ? 3.582 11.608 -14.989 1.00 70.81 88 ASP A CA 1
ATOM 723 C C . ASP A 1 88 ? 3.966 11.022 -13.622 1.00 70.81 88 ASP A C 1
ATOM 725 O O . ASP A 1 88 ? 3.101 10.698 -12.809 1.00 70.81 88 ASP A O 1
ATOM 729 N N . GLY A 1 89 ? 5.270 10.970 -13.327 1.00 76.50 89 GLY A N 1
ATOM 730 C CA . GLY A 1 89 ? 5.767 10.506 -12.031 1.00 76.50 89 GLY A CA 1
ATOM 731 C C . GLY A 1 89 ? 5.354 11.422 -10.875 1.00 76.50 89 GLY A C 1
ATOM 732 O O . GLY A 1 89 ? 4.895 10.942 -9.842 1.00 76.50 89 GLY A O 1
ATOM 733 N N . THR A 1 90 ? 5.446 12.746 -11.052 1.00 81.00 90 THR A N 1
ATOM 734 C CA . THR A 1 90 ? 5.102 13.703 -9.982 1.00 81.00 90 THR A CA 1
ATOM 735 C C . THR A 1 90 ? 3.617 13.668 -9.642 1.00 81.00 90 THR A C 1
ATOM 737 O O . THR A 1 90 ? 3.276 13.806 -8.472 1.00 81.00 90 THR A O 1
ATOM 740 N N . HIS A 1 91 ? 2.731 13.429 -10.616 1.00 82.12 91 HIS A N 1
ATOM 741 C CA . HIS A 1 91 ? 1.303 13.283 -10.333 1.00 82.12 91 HIS A CA 1
ATOM 742 C C . HIS A 1 91 ? 1.019 12.064 -9.443 1.00 82.12 91 HIS A C 1
ATOM 744 O O . HIS A 1 91 ? 0.301 12.188 -8.453 1.00 82.12 91 HIS A O 1
ATOM 750 N N . VAL A 1 92 ? 1.634 10.912 -9.738 1.00 82.31 92 VAL A N 1
ATOM 751 C CA . VAL A 1 92 ? 1.462 9.697 -8.924 1.00 82.31 92 VAL A CA 1
ATOM 752 C C . VAL A 1 92 ? 2.062 9.863 -7.528 1.00 82.31 92 VAL A C 1
ATOM 754 O O . VAL A 1 92 ? 1.425 9.483 -6.550 1.00 82.31 92 VAL A O 1
ATOM 757 N N . ILE A 1 93 ? 3.242 10.482 -7.399 1.00 86.44 93 ILE A N 1
ATOM 758 C CA . ILE A 1 93 ? 3.809 10.779 -6.072 1.00 86.44 93 ILE A CA 1
ATOM 759 C C . ILE A 1 93 ? 2.918 11.744 -5.291 1.00 86.44 93 ILE A C 1
ATOM 761 O O . ILE A 1 93 ? 2.671 11.500 -4.115 1.00 86.44 93 ILE A O 1
ATOM 765 N N . ALA A 1 94 ? 2.399 12.797 -5.926 1.00 86.00 94 ALA A N 1
ATOM 766 C CA . ALA A 1 94 ? 1.497 13.743 -5.272 1.00 86.00 94 ALA A CA 1
ATOM 767 C C . ALA A 1 94 ? 0.195 13.063 -4.805 1.00 86.00 94 ALA A C 1
ATOM 769 O O . ALA A 1 94 ? -0.284 13.364 -3.713 1.00 86.00 94 ALA A O 1
ATOM 770 N N . GLN A 1 95 ? -0.334 12.110 -5.584 1.00 84.31 95 GLN A N 1
ATOM 771 C CA . GLN A 1 95 ? -1.424 11.227 -5.162 1.00 84.31 95 GLN A CA 1
ATOM 772 C C . GLN A 1 95 ? -1.071 10.473 -3.885 1.00 84.31 95 GLN A C 1
ATOM 774 O O . GLN A 1 95 ? -1.817 10.510 -2.914 1.00 84.31 95 GLN A O 1
ATOM 779 N N . VAL A 1 96 ? 0.062 9.774 -3.892 1.00 88.31 96 VAL A N 1
ATOM 780 C CA . VAL A 1 96 ? 0.471 8.914 -2.777 1.00 88.31 96 VAL A CA 1
ATOM 781 C C . VAL A 1 96 ? 0.765 9.753 -1.537 1.00 88.31 96 VAL A C 1
ATOM 783 O O . VAL A 1 96 ? 0.427 9.349 -0.430 1.00 88.31 96 VAL A O 1
ATOM 786 N N . ASP A 1 97 ? 1.343 10.944 -1.706 1.00 90.69 97 ASP A N 1
ATOM 787 C CA . ASP A 1 97 ? 1.580 11.896 -0.621 1.00 90.69 97 ASP A CA 1
ATOM 788 C C . ASP A 1 97 ? 0.266 12.427 -0.029 1.00 90.69 97 ASP A C 1
ATOM 790 O O . ASP A 1 97 ? 0.145 12.495 1.196 1.00 90.69 97 ASP A O 1
ATOM 794 N N . HIS A 1 98 ? -0.727 12.738 -0.869 1.00 89.50 98 HIS A N 1
ATOM 795 C CA . HIS A 1 98 ? -2.073 13.106 -0.425 1.00 89.50 98 HIS A CA 1
ATOM 796 C C . HIS A 1 98 ? -2.730 11.983 0.390 1.00 89.50 98 HIS A C 1
ATOM 798 O O . HIS A 1 98 ? -3.151 12.204 1.526 1.00 89.50 98 HIS A O 1
ATOM 804 N N . ASP A 1 99 ? -2.764 10.768 -0.156 1.00 88.19 99 ASP A N 1
ATOM 805 C CA . ASP A 1 99 ? -3.411 9.616 0.477 1.00 88.19 99 ASP A CA 1
ATOM 806 C C . ASP A 1 99 ? -2.706 9.222 1.782 1.00 88.19 99 ASP A C 1
ATOM 808 O O . ASP A 1 99 ? -3.350 8.938 2.794 1.00 88.19 99 ASP A O 1
ATOM 812 N N . ARG A 1 100 ? -1.366 9.267 1.798 1.00 90.81 100 ARG A N 1
ATOM 813 C CA . ARG A 1 100 ? -0.558 9.055 3.007 1.00 90.81 100 ARG A CA 1
ATOM 814 C C . ARG A 1 100 ? -0.908 10.075 4.086 1.00 90.81 100 ARG A C 1
ATOM 816 O O . ARG A 1 100 ? -1.038 9.720 5.255 1.00 90.81 100 ARG A O 1
ATOM 823 N N . GLU A 1 101 ? -1.049 11.342 3.717 1.00 91.81 101 GLU A N 1
ATOM 824 C CA . GLU A 1 101 ? -1.405 12.401 4.659 1.00 91.81 101 GLU A CA 1
ATOM 825 C C . GLU A 1 101 ? -2.829 12.226 5.211 1.00 91.81 101 GLU A C 1
ATOM 827 O O . GLU A 1 101 ? -3.058 12.438 6.405 1.00 91.81 101 GLU A O 1
ATOM 832 N N . ALA A 1 102 ? -3.776 11.779 4.384 1.00 89.88 102 ALA A N 1
ATOM 833 C CA . ALA A 1 102 ? -5.129 11.451 4.825 1.00 89.88 102 ALA A CA 1
ATOM 834 C C . ALA A 1 102 ? -5.130 10.307 5.860 1.00 89.88 102 ALA A C 1
ATOM 836 O O . ALA A 1 102 ? -5.769 10.422 6.911 1.00 89.88 102 ALA A O 1
ATOM 837 N N . VAL A 1 103 ? -4.337 9.255 5.633 1.00 90.62 103 VAL A N 1
ATOM 838 C CA . VAL A 1 103 ? -4.168 8.135 6.582 1.00 90.62 103 VAL A CA 1
ATOM 839 C C . VAL A 1 103 ? -3.523 8.609 7.882 1.00 90.62 103 VAL A C 1
ATOM 841 O O . VAL A 1 103 ? -4.002 8.272 8.964 1.00 90.62 103 VAL A O 1
ATOM 844 N N . ARG A 1 104 ? -2.492 9.458 7.806 1.00 91.75 104 ARG A N 1
ATOM 845 C CA . ARG A 1 104 ? -1.839 10.038 8.991 1.00 91.75 104 ARG A CA 1
ATOM 846 C C . ARG A 1 104 ? -2.827 10.834 9.847 1.00 91.75 104 ARG A C 1
ATOM 848 O O . ARG A 1 104 ? -2.828 10.714 11.073 1.00 91.75 104 ARG A O 1
ATOM 855 N N . LYS A 1 105 ? -3.692 11.632 9.213 1.00 90.12 105 LYS A N 1
ATOM 856 C CA . LYS A 1 105 ? -4.761 12.375 9.900 1.00 90.12 105 LYS A CA 1
ATOM 857 C C . LYS A 1 105 ? -5.778 11.434 10.543 1.00 90.12 105 LYS A C 1
ATOM 859 O O . LYS A 1 105 ? -6.173 11.676 11.683 1.00 90.12 105 LYS A O 1
ATOM 864 N N . LEU A 1 106 ? -6.186 10.373 9.844 1.00 88.19 106 LEU A N 1
ATOM 865 C CA . LEU A 1 106 ? -7.080 9.353 10.395 1.00 88.19 106 LEU A CA 1
ATOM 866 C C . LEU A 1 106 ? -6.464 8.695 11.635 1.00 88.19 106 LEU A C 1
ATOM 868 O O . LEU A 1 106 ? -7.115 8.631 12.672 1.00 88.19 106 LEU A O 1
ATOM 872 N N . LEU A 1 107 ? -5.200 8.283 11.556 1.00 88.81 107 LEU A N 1
ATOM 873 C CA . LEU A 1 107 ? -4.471 7.688 12.673 1.00 88.81 107 LEU A CA 1
ATOM 874 C C . LEU A 1 107 ? -4.429 8.597 13.898 1.00 88.81 107 LEU A C 1
ATOM 876 O O . LEU A 1 107 ? -4.722 8.136 14.996 1.00 88.81 107 LEU A O 1
ATOM 880 N N . GLY A 1 108 ? -4.142 9.889 13.715 1.00 87.62 108 GLY A N 1
ATOM 881 C CA . GLY A 1 108 ? -4.179 10.861 14.811 1.00 87.62 108 GLY A CA 1
ATOM 882 C C . GLY A 1 108 ? -5.563 10.960 15.463 1.00 87.62 108 GLY A C 1
ATOM 883 O O . GLY A 1 108 ? -5.674 10.945 16.689 1.00 87.62 108 GLY A O 1
ATOM 884 N N . LYS A 1 109 ? -6.632 10.987 14.652 1.00 86.38 109 LYS A N 1
ATOM 885 C CA . LYS A 1 109 ? -8.017 10.992 15.152 1.00 86.38 109 LYS A CA 1
ATOM 886 C C . LYS A 1 109 ? -8.351 9.711 15.918 1.00 86.38 109 LYS A C 1
ATOM 888 O O . LYS A 1 109 ? -8.911 9.795 17.005 1.00 86.38 109 LYS A O 1
ATOM 893 N N . LEU A 1 110 ? -8.006 8.541 15.381 1.00 84.75 110 LEU A N 1
ATOM 894 C CA . LEU A 1 110 ? -8.273 7.252 16.026 1.00 84.75 110 LEU A CA 1
ATOM 895 C C . LEU A 1 110 ? -7.473 7.096 17.320 1.00 84.75 110 LEU A C 1
ATOM 897 O O . LEU A 1 110 ? -8.032 6.684 18.330 1.00 84.75 110 LEU A O 1
ATOM 901 N N . GLN A 1 111 ? -6.201 7.495 17.318 1.00 85.94 111 GLN A N 1
ATOM 902 C CA . GLN A 1 111 ? -5.343 7.423 18.495 1.00 85.94 111 GLN A CA 1
ATOM 903 C C . GLN A 1 111 ? -5.861 8.305 19.637 1.00 85.94 111 GLN A C 1
ATOM 905 O O . GLN A 1 111 ? -5.867 7.861 20.777 1.00 85.94 111 GLN A O 1
ATOM 910 N N . SER A 1 112 ? -6.391 9.498 19.340 1.00 83.44 112 SER A N 1
ATOM 911 C CA . SER A 1 112 ? -7.012 10.357 20.364 1.00 83.44 112 SER A CA 1
ATOM 912 C C . SER A 1 112 ? -8.248 9.745 21.042 1.00 83.44 112 SER A C 1
ATOM 914 O O . SER A 1 112 ? -8.633 10.191 22.118 1.00 83.44 112 SER A O 1
ATOM 916 N N . LYS A 1 113 ? -8.868 8.727 20.427 1.00 80.00 113 LYS A N 1
ATOM 917 C CA . LYS A 1 113 ? -10.046 8.015 20.949 1.00 80.00 113 LYS A CA 1
ATOM 918 C C . LYS A 1 113 ? -9.693 6.723 21.698 1.00 80.00 113 LYS A C 1
ATOM 920 O O . LYS A 1 113 ? -10.594 6.052 22.203 1.00 80.00 113 LYS A O 1
ATOM 925 N N . LEU A 1 114 ? -8.418 6.336 21.732 1.00 81.12 114 LEU A N 1
ATOM 926 C CA . LEU A 1 114 ? -7.952 5.152 22.444 1.00 81.12 114 LEU A CA 1
ATOM 927 C C . LEU A 1 114 ? -7.226 5.579 23.723 1.00 81.12 114 LEU A C 1
ATOM 929 O O . LEU A 1 114 ? -6.111 6.091 23.671 1.00 81.12 114 LEU A O 1
ATOM 933 N N . GLU A 1 115 ? -7.854 5.344 24.871 1.00 68.62 115 GLU A N 1
ATOM 934 C CA . GLU A 1 115 ? -7.204 5.473 26.178 1.00 68.62 115 GLU A CA 1
ATOM 935 C C . GLU A 1 115 ? -6.067 4.436 26.279 1.00 68.62 115 GLU A C 1
ATOM 937 O O . GLU A 1 115 ? -6.269 3.262 25.956 1.00 68.62 115 GLU A O 1
ATOM 942 N N . ASP A 1 116 ? -4.866 4.881 26.663 1.00 66.31 116 ASP A N 1
ATOM 943 C CA . ASP A 1 116 ? -3.665 4.057 26.892 1.00 66.31 116 ASP A CA 1
ATOM 944 C C . ASP A 1 116 ? -3.163 3.199 25.707 1.00 66.31 116 ASP A C 1
ATOM 946 O O . ASP A 1 116 ? -2.441 2.217 25.901 1.00 66.31 116 ASP A O 1
ATOM 950 N N . ALA A 1 117 ? -3.497 3.553 24.461 1.00 63.31 117 ALA A N 1
ATOM 951 C CA . ALA A 1 117 ? -3.021 2.800 23.298 1.00 63.31 117 ALA A CA 1
ATOM 952 C C . ALA A 1 117 ? -1.536 3.028 22.987 1.00 63.31 117 ALA A C 1
ATOM 954 O O . ALA A 1 117 ? -1.024 4.154 23.020 1.00 63.31 117 ALA A O 1
ATOM 955 N N . GLN A 1 118 ? -0.864 1.950 22.569 1.00 68.88 118 GLN A N 1
ATOM 956 C CA . GLN A 1 118 ? 0.445 2.062 21.935 1.00 68.88 118 GLN A CA 1
ATOM 957 C C . GLN A 1 118 ? 0.334 2.888 20.650 1.00 68.88 118 GLN A C 1
ATOM 959 O O . GLN A 1 118 ? -0.710 2.940 19.995 1.00 68.88 118 GLN A O 1
ATOM 964 N N . SER A 1 119 ? 1.439 3.533 20.273 1.00 79.31 119 SER A N 1
ATOM 965 C CA . SER A 1 119 ? 1.494 4.368 19.076 1.00 79.31 119 SER A CA 1
ATOM 966 C C . SER A 1 119 ? 0.977 3.621 17.845 1.00 79.31 119 SER A C 1
ATOM 968 O O . SER A 1 119 ? 1.503 2.569 17.478 1.00 79.31 119 SER A O 1
ATOM 970 N N . LEU A 1 120 ? -0.045 4.170 17.183 1.00 83.94 120 LEU A N 1
ATOM 971 C CA . LEU A 1 120 ? -0.522 3.651 15.899 1.00 83.94 120 LEU A CA 1
ATOM 972 C C . LEU A 1 120 ? 0.349 4.130 14.724 1.00 83.94 120 LEU A C 1
ATOM 974 O O . LEU A 1 120 ? 0.080 3.772 13.582 1.00 83.94 120 LEU A O 1
ATOM 978 N N . GLN A 1 121 ? 1.388 4.934 14.980 1.00 83.75 121 GLN A N 1
ATOM 979 C CA . GLN A 1 121 ? 2.224 5.526 13.929 1.00 83.75 121 GLN A CA 1
ATOM 980 C C . GLN A 1 121 ? 2.971 4.478 13.097 1.00 83.75 121 GLN A C 1
ATOM 982 O O . GLN A 1 121 ? 3.206 4.712 11.915 1.00 83.75 121 GLN A O 1
ATOM 987 N N . ASP A 1 122 ? 3.271 3.306 13.661 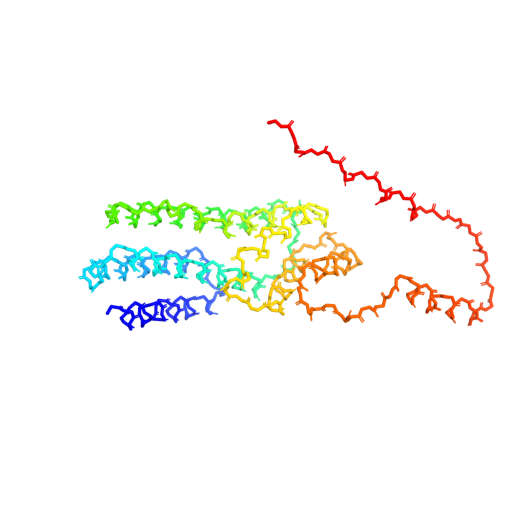1.00 85.88 122 ASP A N 1
ATOM 988 C CA . ASP A 1 122 ? 3.896 2.200 12.920 1.00 85.88 122 ASP A CA 1
ATOM 989 C C . ASP A 1 122 ? 3.006 1.694 11.776 1.00 85.88 122 ASP A C 1
ATOM 991 O O . ASP A 1 122 ? 3.500 1.185 10.769 1.00 85.88 122 ASP A O 1
ATOM 995 N N . GLU A 1 123 ? 1.689 1.904 11.871 1.00 89.31 123 GLU A N 1
ATOM 996 C CA . GLU A 1 123 ? 0.762 1.585 10.788 1.00 89.31 123 GLU A CA 1
ATOM 997 C C . GLU A 1 123 ? 0.900 2.543 9.597 1.00 89.31 123 GLU A C 1
ATOM 999 O O . GLU A 1 123 ? 0.264 2.315 8.585 1.00 89.31 123 GLU A O 1
ATOM 1004 N N . MET A 1 124 ? 1.749 3.577 9.647 1.00 91.44 124 MET A N 1
ATOM 1005 C CA . MET A 1 124 ? 2.125 4.357 8.458 1.00 91.44 124 MET A CA 1
ATOM 1006 C C . MET A 1 124 ? 3.172 3.658 7.586 1.00 91.44 124 MET A C 1
ATOM 1008 O O . MET A 1 124 ? 3.380 4.061 6.436 1.00 91.44 124 MET A O 1
ATOM 1012 N N . GLN A 1 125 ? 3.845 2.627 8.103 1.00 91.19 125 GLN A N 1
ATOM 1013 C CA . GLN A 1 125 ? 5.018 2.054 7.450 1.00 91.19 125 GLN A CA 1
ATOM 1014 C C . GLN A 1 125 ? 4.742 1.520 6.032 1.00 91.19 125 GLN A C 1
ATOM 1016 O O . GLN A 1 125 ? 5.506 1.875 5.131 1.00 91.19 125 GLN A O 1
ATOM 1021 N N . PRO A 1 126 ? 3.640 0.793 5.754 1.00 91.25 126 PRO A N 1
ATOM 1022 C CA . PRO A 1 126 ? 3.328 0.366 4.388 1.00 91.25 126 PRO A CA 1
ATOM 1023 C C . PRO A 1 126 ? 3.222 1.525 3.376 1.00 91.25 126 PRO A C 1
ATOM 1025 O O . PRO A 1 126 ? 3.691 1.403 2.249 1.00 91.25 126 PRO A O 1
ATOM 1028 N N . TRP A 1 127 ? 2.694 2.686 3.771 1.00 91.62 127 TRP A N 1
ATOM 1029 C CA . TRP A 1 127 ? 2.529 3.865 2.912 1.00 91.62 127 TRP A CA 1
ATOM 1030 C C . TRP A 1 127 ? 3.867 4.555 2.652 1.00 91.62 127 TRP A C 1
ATOM 1032 O O . TRP A 1 127 ? 4.131 5.007 1.535 1.00 91.62 127 TRP A O 1
ATOM 1042 N N . ASN A 1 128 ? 4.732 4.601 3.669 1.00 93.00 128 ASN A N 1
ATOM 1043 C CA . ASN A 1 128 ? 6.101 5.086 3.524 1.00 93.00 128 ASN A CA 1
ATOM 1044 C C . ASN A 1 128 ? 6.880 4.202 2.545 1.00 93.00 128 ASN A C 1
ATOM 1046 O O . ASN A 1 128 ? 7.476 4.717 1.598 1.00 93.00 128 ASN A O 1
ATOM 1050 N N . VAL A 1 129 ? 6.814 2.880 2.721 1.00 94.38 129 VAL A N 1
ATOM 1051 C CA . VAL A 1 129 ? 7.484 1.909 1.847 1.00 94.38 129 VAL A CA 1
ATOM 1052 C C . VAL A 1 129 ? 6.985 2.024 0.407 1.00 94.38 129 VAL A C 1
ATOM 1054 O O . VAL A 1 129 ? 7.804 2.138 -0.504 1.00 94.38 129 VAL A O 1
ATOM 1057 N N . ILE A 1 130 ? 5.664 2.085 0.182 1.00 92.50 130 ILE A N 1
ATOM 1058 C CA . ILE A 1 130 ? 5.087 2.289 -1.160 1.00 92.50 130 ILE A CA 1
ATOM 1059 C C . ILE A 1 130 ? 5.675 3.542 -1.806 1.00 92.50 130 ILE A C 1
ATOM 1061 O O . ILE A 1 130 ? 6.174 3.488 -2.930 1.00 92.50 130 ILE A O 1
ATOM 1065 N N . ARG A 1 131 ? 5.677 4.672 -1.093 1.00 93.00 131 ARG A N 1
ATOM 1066 C CA . ARG A 1 131 ? 6.237 5.916 -1.622 1.00 93.00 131 ARG A CA 1
ATOM 1067 C C . ARG A 1 131 ? 7.715 5.784 -1.972 1.00 93.00 131 ARG A C 1
ATOM 1069 O O . ARG A 1 131 ? 8.128 6.252 -3.030 1.00 93.00 131 ARG A O 1
ATOM 1076 N N . HIS A 1 132 ? 8.516 5.185 -1.098 1.00 94.44 132 HIS A N 1
ATOM 1077 C CA . HIS A 1 132 ? 9.947 5.041 -1.338 1.00 94.44 132 HIS A CA 1
ATOM 1078 C C . HIS A 1 132 ? 10.246 4.132 -2.534 1.00 94.44 132 HIS A C 1
ATOM 1080 O O . HIS A 1 132 ? 11.070 4.495 -3.373 1.00 94.44 132 HIS A O 1
ATOM 1086 N N . LEU A 1 133 ? 9.510 3.030 -2.688 1.00 92.94 133 LEU A N 1
ATOM 1087 C CA . LEU A 1 133 ? 9.600 2.154 -3.860 1.00 92.94 133 LEU A CA 1
ATOM 1088 C C . LEU A 1 133 ? 9.219 2.887 -5.156 1.00 92.94 133 LEU A C 1
ATOM 1090 O O . LEU A 1 133 ? 9.854 2.707 -6.197 1.00 92.94 133 LEU A O 1
ATOM 1094 N N . LEU A 1 134 ? 8.224 3.775 -5.105 1.00 89.50 134 LEU A N 1
ATOM 1095 C CA . LEU A 1 134 ? 7.863 4.616 -6.249 1.00 89.50 134 LEU A CA 1
ATOM 1096 C C . LEU A 1 134 ? 8.898 5.709 -6.539 1.00 89.50 134 LEU A C 1
ATOM 1098 O O . LEU A 1 134 ? 9.046 6.091 -7.696 1.00 89.50 134 LEU A O 1
ATOM 1102 N N . LEU A 1 135 ? 9.653 6.186 -5.551 1.00 89.75 135 LEU A N 1
ATOM 1103 C CA . LEU A 1 135 ? 10.724 7.172 -5.752 1.00 89.75 135 LEU A CA 1
ATOM 1104 C C . LEU A 1 135 ? 12.058 6.554 -6.186 1.00 89.75 135 LEU A C 1
ATOM 1106 O O . LEU A 1 135 ? 12.875 7.252 -6.789 1.00 89.75 135 LEU A O 1
ATOM 1110 N N . ALA A 1 136 ? 12.281 5.267 -5.911 1.00 90.56 136 ALA A N 1
ATOM 1111 C CA . ALA A 1 136 ? 13.492 4.561 -6.311 1.00 90.56 136 ALA A CA 1
ATOM 1112 C C . ALA A 1 136 ? 13.696 4.648 -7.832 1.00 90.56 136 ALA A C 1
ATOM 1114 O O . ALA A 1 136 ? 12.788 4.362 -8.615 1.00 90.56 136 ALA A O 1
ATOM 1115 N N . LYS A 1 137 ? 14.875 5.096 -8.266 1.00 85.94 137 LYS A N 1
ATOM 1116 C CA . LYS A 1 137 ? 15.145 5.375 -9.687 1.00 85.94 137 LYS A CA 1
ATOM 1117 C C . LYS A 1 137 ? 15.574 4.133 -10.466 1.00 85.94 137 LYS A C 1
ATOM 1119 O O . LYS A 1 137 ? 15.357 4.070 -11.672 1.00 85.94 137 LYS A O 1
ATOM 1124 N N . ASP A 1 138 ? 16.144 3.162 -9.771 1.00 88.94 138 ASP A N 1
ATOM 1125 C CA . ASP A 1 138 ? 16.775 1.968 -10.319 1.00 88.94 138 ASP A CA 1
ATOM 1126 C C . ASP A 1 138 ? 16.538 0.758 -9.400 1.00 88.94 138 ASP A C 1
ATOM 1128 O O . ASP A 1 138 ? 15.856 0.842 -8.375 1.00 88.94 138 ASP A O 1
ATOM 1132 N N . THR A 1 139 ? 17.065 -0.397 -9.800 1.00 91.50 139 THR A N 1
ATOM 1133 C CA . THR A 1 139 ? 16.928 -1.654 -9.057 1.00 91.50 139 THR A CA 1
ATOM 1134 C C . THR A 1 139 ? 17.735 -1.683 -7.764 1.00 91.50 139 THR A C 1
ATOM 1136 O O . THR A 1 139 ? 17.310 -2.342 -6.822 1.00 91.50 139 THR A O 1
ATOM 1139 N N . GLU A 1 140 ? 18.848 -0.951 -7.682 1.00 90.38 140 GLU A N 1
ATOM 1140 C CA . GLU A 1 140 ? 19.652 -0.852 -6.458 1.00 90.38 140 GLU A CA 1
ATOM 1141 C C . GLU A 1 140 ? 18.884 -0.093 -5.368 1.00 90.38 140 GLU A C 1
ATOM 1143 O O . GLU A 1 140 ? 18.719 -0.589 -4.254 1.00 90.38 140 GLU A O 1
ATOM 1148 N N . GLY A 1 141 ? 18.308 1.061 -5.714 1.00 91.62 141 GLY A N 1
ATOM 1149 C CA . GLY A 1 141 ? 17.455 1.835 -4.821 1.00 91.62 141 GLY A CA 1
ATOM 1150 C C . GLY A 1 141 ? 16.178 1.095 -4.420 1.00 91.62 141 GLY A C 1
ATOM 1151 O O . GLY A 1 141 ? 15.694 1.300 -3.311 1.00 91.62 141 GLY A O 1
ATOM 1152 N N . LEU A 1 142 ? 15.639 0.220 -5.279 1.00 92.44 142 LEU A N 1
ATOM 1153 C CA . LEU A 1 142 ? 14.544 -0.686 -4.907 1.00 92.44 142 LEU A CA 1
ATOM 1154 C C . LEU A 1 142 ? 15.011 -1.747 -3.898 1.00 92.44 142 LEU A C 1
ATOM 1156 O O . LEU A 1 142 ? 14.281 -2.029 -2.949 1.00 92.44 142 LEU A O 1
ATOM 1160 N N . GLY A 1 143 ? 16.223 -2.283 -4.078 1.00 91.81 143 GLY A N 1
ATOM 1161 C CA . GLY A 1 143 ? 16.847 -3.287 -3.211 1.00 91.81 143 GLY A CA 1
ATOM 1162 C C . GLY A 1 143 ? 16.941 -2.879 -1.745 1.00 91.81 143 GLY A C 1
ATOM 1163 O O . GLY A 1 143 ? 16.742 -3.712 -0.862 1.00 91.81 143 GLY A O 1
ATOM 1164 N N . VAL A 1 144 ? 17.146 -1.585 -1.482 1.00 94.12 144 VAL A N 1
ATOM 1165 C CA . VAL A 1 144 ? 17.190 -1.016 -0.122 1.00 94.12 144 VAL A CA 1
ATOM 1166 C C . VAL A 1 144 ? 15.890 -1.243 0.658 1.00 94.12 144 VAL A C 1
ATOM 1168 O O . VAL A 1 144 ? 15.931 -1.276 1.878 1.00 94.12 144 VAL A O 1
ATOM 1171 N N . TRP A 1 145 ? 14.755 -1.418 -0.026 1.00 95.75 145 TRP A N 1
ATOM 1172 C CA . TRP A 1 145 ? 13.427 -1.511 0.593 1.00 95.75 145 TRP A CA 1
ATOM 1173 C C . TRP A 1 145 ? 12.827 -2.919 0.563 1.00 95.75 145 TRP A C 1
ATOM 1175 O O . TRP A 1 145 ? 11.652 -3.086 0.897 1.00 95.75 145 TRP A O 1
ATOM 1185 N N . TYR A 1 146 ? 13.576 -3.937 0.124 1.00 93.75 146 TYR A N 1
ATOM 1186 C CA . TYR A 1 146 ? 13.044 -5.298 0.002 1.00 93.75 146 TYR A CA 1
ATOM 1187 C C . TYR A 1 146 ? 12.581 -5.854 1.348 1.00 93.75 146 TYR A C 1
ATOM 1189 O O . TYR A 1 146 ? 11.457 -6.343 1.453 1.00 93.75 146 TYR A O 1
ATOM 1197 N N . SER A 1 147 ? 13.425 -5.752 2.373 1.00 92.00 147 SER A N 1
ATOM 1198 C CA . SER A 1 147 ? 13.141 -6.284 3.708 1.00 92.00 147 SER A CA 1
ATOM 1199 C C . SER A 1 147 ? 11.928 -5.600 4.337 1.00 92.00 147 SER A C 1
ATOM 1201 O O . SER A 1 147 ? 11.047 -6.262 4.879 1.00 92.00 147 SER A O 1
ATOM 1203 N N . GLU A 1 148 ? 11.840 -4.278 4.214 1.00 93.56 148 GLU A N 1
ATOM 1204 C CA . GLU A 1 148 ? 10.749 -3.464 4.740 1.00 93.56 148 GLU A CA 1
ATOM 1205 C C . GLU A 1 148 ? 9.443 -3.744 4.000 1.00 93.56 148 GLU A C 1
ATOM 1207 O O . GLU A 1 148 ? 8.390 -3.828 4.631 1.00 93.56 148 GLU A O 1
ATOM 1212 N N . PHE A 1 149 ? 9.497 -3.925 2.679 1.00 94.00 149 PHE A N 1
ATOM 1213 C CA . PHE A 1 149 ? 8.337 -4.331 1.892 1.00 94.00 149 PHE A CA 1
ATOM 1214 C C . PHE A 1 149 ? 7.815 -5.695 2.339 1.00 94.00 149 PHE A C 1
ATOM 1216 O O . PHE A 1 149 ? 6.625 -5.830 2.618 1.00 94.00 149 PHE A O 1
ATOM 1223 N N . ILE A 1 150 ? 8.694 -6.689 2.477 1.00 93.25 150 ILE A N 1
ATOM 1224 C CA . ILE A 1 150 ? 8.305 -8.022 2.949 1.00 93.25 150 ILE A CA 1
ATOM 1225 C C . ILE A 1 150 ? 7.680 -7.916 4.344 1.00 93.25 150 ILE A C 1
ATOM 1227 O O . ILE A 1 150 ? 6.532 -8.314 4.518 1.00 93.25 150 ILE A O 1
ATOM 1231 N N . ALA A 1 151 ? 8.353 -7.265 5.295 1.00 90.81 151 ALA A N 1
ATOM 1232 C CA . ALA A 1 151 ? 7.864 -7.119 6.668 1.00 90.81 151 ALA A CA 1
ATOM 1233 C C . ALA A 1 151 ? 6.502 -6.401 6.769 1.00 90.81 151 ALA A C 1
ATOM 1235 O O . ALA A 1 151 ? 5.691 -6.709 7.649 1.00 90.81 151 ALA A O 1
ATOM 1236 N N . CYS A 1 152 ? 6.232 -5.438 5.880 1.00 90.75 152 CYS A N 1
ATOM 1237 C CA . CYS A 1 152 ? 4.970 -4.694 5.864 1.00 90.75 152 CYS A CA 1
ATOM 1238 C C . CYS A 1 152 ? 3.790 -5.518 5.345 1.00 90.75 152 CYS A C 1
ATOM 1240 O O . CYS A 1 152 ? 2.672 -5.355 5.839 1.00 90.75 152 CYS A O 1
ATOM 1242 N N . PHE A 1 153 ? 4.019 -6.366 4.341 1.00 91.31 153 PHE A N 1
ATOM 1243 C CA . PHE A 1 153 ? 2.940 -6.980 3.565 1.00 91.31 153 PHE A CA 1
ATOM 1244 C C . PHE A 1 153 ? 2.833 -8.507 3.748 1.00 91.31 153 PHE A C 1
ATOM 1246 O O . PHE A 1 153 ? 1.783 -9.076 3.456 1.00 91.31 153 PHE A O 1
ATOM 1253 N N . GLU A 1 154 ? 3.840 -9.191 4.305 1.00 89.44 154 GLU A N 1
ATOM 1254 C CA . GLU A 1 154 ? 3.801 -10.650 4.553 1.00 89.44 154 GLU A CA 1
ATOM 1255 C C . GLU A 1 154 ? 2.715 -11.073 5.550 1.00 89.44 154 GLU A C 1
ATOM 1257 O O . GLU A 1 154 ? 2.225 -12.198 5.523 1.00 89.44 154 GLU A O 1
ATOM 1262 N N . LYS A 1 155 ? 2.292 -10.155 6.428 1.00 85.12 155 LYS A N 1
ATOM 1263 C CA . LYS A 1 155 ? 1.225 -10.413 7.409 1.00 85.12 155 LYS A CA 1
ATOM 1264 C C . LYS A 1 155 ? -0.172 -10.347 6.805 1.00 85.12 155 LYS A C 1
ATOM 1266 O O . LYS A 1 155 ? -1.133 -10.771 7.442 1.00 85.12 155 LYS A O 1
ATOM 1271 N N . THR A 1 156 ? -0.310 -9.761 5.620 1.00 83.19 156 THR A N 1
ATOM 1272 C CA . THR A 1 156 ? -1.601 -9.545 4.959 1.00 83.19 156 THR A CA 1
ATOM 1273 C C . THR A 1 156 ? -1.726 -10.310 3.652 1.00 83.19 156 THR A C 1
ATOM 1275 O O . THR A 1 156 ? -2.830 -10.380 3.111 1.00 83.19 156 THR A O 1
ATOM 1278 N N . GLN A 1 157 ? -0.640 -10.870 3.127 1.00 86.38 157 GLN A N 1
ATOM 1279 C CA . GLN A 1 157 ? -0.591 -11.523 1.827 1.00 86.38 157 GLN A CA 1
ATOM 1280 C C . GLN A 1 157 ? 0.388 -12.701 1.847 1.00 86.38 157 GLN A C 1
ATOM 1282 O O . GLN A 1 157 ? 1.364 -12.693 2.590 1.00 86.38 157 GLN A O 1
ATOM 1287 N N . ASP A 1 158 ? 0.154 -13.701 0.996 1.00 89.00 158 ASP A N 1
ATOM 1288 C CA . ASP A 1 158 ? 1.123 -14.779 0.792 1.00 89.00 158 ASP A CA 1
ATOM 1289 C C . ASP A 1 158 ? 2.345 -14.318 -0.030 1.00 89.00 158 ASP A C 1
ATOM 1291 O O . ASP A 1 158 ? 2.334 -13.283 -0.706 1.00 89.00 158 ASP A O 1
ATOM 1295 N N . HIS A 1 159 ? 3.420 -15.113 -0.004 1.00 91.12 159 HIS A N 1
ATOM 1296 C CA . HIS A 1 159 ? 4.656 -14.776 -0.714 1.00 91.12 159 HIS A CA 1
ATOM 1297 C C . HIS A 1 159 ? 4.456 -14.662 -2.235 1.00 91.12 159 HIS A C 1
ATOM 1299 O O . HIS A 1 159 ? 5.105 -13.836 -2.883 1.00 91.12 159 HIS A O 1
ATOM 1305 N N . VAL A 1 160 ? 3.566 -15.466 -2.831 1.00 90.25 160 VAL A N 1
ATOM 1306 C CA . VAL A 1 160 ? 3.293 -15.414 -4.277 1.00 90.25 160 VAL A CA 1
ATOM 1307 C C . VAL A 1 160 ? 2.732 -14.044 -4.640 1.00 90.25 160 VAL A C 1
ATOM 1309 O O . VAL A 1 160 ? 3.188 -13.431 -5.611 1.00 90.25 160 VAL A O 1
ATOM 1312 N N . ARG A 1 161 ? 1.795 -13.540 -3.838 1.00 91.00 161 ARG A N 1
ATOM 1313 C CA . ARG A 1 161 ? 1.203 -12.219 -3.991 1.00 91.00 161 ARG A CA 1
ATOM 1314 C C . ARG A 1 161 ? 2.229 -11.110 -3.771 1.00 91.00 161 ARG A C 1
ATOM 1316 O O . ARG A 1 161 ? 2.307 -10.228 -4.621 1.00 91.00 161 ARG A O 1
ATOM 1323 N N . LEU A 1 162 ? 3.086 -11.205 -2.751 1.00 92.69 162 LEU A N 1
ATOM 1324 C CA . LEU A 1 162 ? 4.186 -10.248 -2.550 1.00 92.69 162 LEU A CA 1
ATOM 1325 C C . LEU A 1 162 ? 5.089 -10.142 -3.781 1.00 92.69 162 LEU A C 1
ATOM 1327 O O . LEU A 1 162 ? 5.412 -9.047 -4.241 1.00 92.69 162 LEU A O 1
ATOM 1331 N N . ALA A 1 163 ? 5.475 -11.284 -4.354 1.00 92.50 163 ALA A N 1
ATOM 1332 C CA . ALA A 1 163 ? 6.302 -11.316 -5.553 1.00 92.50 163 ALA A CA 1
ATOM 1333 C C . ALA A 1 163 ? 5.572 -10.760 -6.788 1.00 92.50 163 ALA A C 1
ATOM 1335 O O . ALA A 1 163 ? 6.212 -10.171 -7.664 1.00 92.50 163 ALA A O 1
ATOM 1336 N N . GLN A 1 164 ? 4.251 -10.940 -6.885 1.00 92.25 164 GLN A N 1
ATOM 1337 C CA . GLN A 1 164 ? 3.433 -10.335 -7.940 1.00 92.25 164 GLN A CA 1
ATOM 1338 C C . GLN A 1 164 ? 3.335 -8.816 -7.785 1.00 92.25 164 GLN A C 1
ATOM 1340 O O . GLN A 1 164 ? 3.529 -8.105 -8.771 1.00 92.25 164 GLN A O 1
ATOM 1345 N N . ASP A 1 165 ? 3.090 -8.321 -6.573 1.00 93.38 165 ASP A N 1
ATOM 1346 C CA . ASP A 1 165 ? 2.990 -6.889 -6.299 1.00 93.38 165 ASP A CA 1
ATOM 1347 C C . ASP A 1 165 ? 4.353 -6.208 -6.539 1.00 93.38 165 ASP A C 1
ATOM 1349 O O . ASP A 1 165 ? 4.430 -5.219 -7.271 1.00 93.38 165 ASP A O 1
ATOM 1353 N N . PHE A 1 166 ? 5.464 -6.804 -6.086 1.00 94.62 166 PHE A N 1
ATOM 1354 C CA . PHE A 1 166 ? 6.808 -6.298 -6.395 1.00 94.62 166 PHE A CA 1
ATOM 1355 C C . PHE A 1 166 ? 7.114 -6.307 -7.905 1.00 94.62 166 PHE A C 1
ATOM 1357 O O . PHE A 1 166 ? 7.639 -5.335 -8.458 1.00 94.62 166 PHE A O 1
ATOM 1364 N N . LYS A 1 167 ? 6.715 -7.365 -8.625 1.00 93.69 167 LYS A N 1
ATOM 1365 C CA . LYS A 1 167 ? 6.787 -7.394 -10.095 1.00 93.69 167 LYS A CA 1
ATOM 1366 C C . LYS A 1 167 ? 5.961 -6.263 -10.724 1.00 93.69 167 LYS A C 1
ATOM 1368 O O . LYS A 1 167 ? 6.391 -5.695 -11.728 1.00 93.69 167 LYS A O 1
ATOM 1373 N N . GLY A 1 168 ? 4.805 -5.931 -10.152 1.00 92.62 168 GLY A N 1
ATOM 1374 C CA . GLY A 1 168 ? 3.986 -4.789 -10.554 1.00 92.62 168 GLY A CA 1
ATOM 1375 C C . GLY A 1 168 ? 4.732 -3.464 -10.401 1.00 92.62 168 GLY A C 1
ATOM 1376 O O . GLY A 1 168 ? 4.784 -2.691 -11.356 1.00 92.62 168 GLY A O 1
ATOM 1377 N N . ILE A 1 169 ? 5.395 -3.243 -9.260 1.00 93.12 169 ILE A N 1
ATOM 1378 C CA . ILE A 1 169 ? 6.222 -2.050 -8.995 1.00 93.12 169 ILE A CA 1
ATOM 1379 C C . ILE A 1 169 ? 7.329 -1.909 -10.048 1.00 93.12 169 ILE A C 1
ATOM 1381 O O . ILE A 1 169 ? 7.488 -0.842 -10.643 1.00 93.12 169 ILE A O 1
ATOM 1385 N N . LEU A 1 170 ? 8.039 -2.997 -10.362 1.00 92.88 170 LEU A N 1
ATOM 1386 C CA . LEU A 1 170 ? 9.013 -3.022 -11.462 1.00 92.88 170 LEU A CA 1
ATOM 1387 C C . LEU A 1 170 ? 8.356 -2.717 -12.820 1.00 92.88 170 LEU A C 1
ATOM 1389 O O . LEU A 1 170 ? 8.948 -2.062 -13.680 1.00 92.88 170 LEU A O 1
ATOM 1393 N N . GLY A 1 171 ? 7.122 -3.172 -13.033 1.00 91.00 171 GLY A N 1
ATOM 1394 C CA . GLY A 1 171 ? 6.311 -2.869 -14.214 1.00 91.00 171 GLY A CA 1
ATOM 1395 C C . GLY A 1 171 ? 6.062 -1.371 -14.412 1.00 91.00 171 GLY A C 1
ATOM 1396 O O . GLY A 1 171 ? 6.113 -0.902 -15.550 1.00 91.00 171 GLY A O 1
ATOM 1397 N N . LEU A 1 172 ? 5.905 -0.612 -13.323 1.00 89.12 172 LEU A N 1
ATOM 1398 C CA . LEU A 1 172 ? 5.713 0.844 -13.355 1.00 89.12 172 LEU A CA 1
ATOM 1399 C C . LEU A 1 172 ? 6.953 1.619 -13.797 1.00 89.12 172 LEU A C 1
ATOM 1401 O O . LEU A 1 172 ? 6.831 2.772 -14.197 1.00 89.12 172 LEU A O 1
ATOM 1405 N N . LYS A 1 173 ? 8.143 1.027 -13.700 1.00 90.00 173 LYS A N 1
ATOM 1406 C CA . LYS A 1 173 ? 9.424 1.694 -13.963 1.00 90.00 173 LYS A CA 1
ATOM 1407 C C . LYS A 1 173 ? 9.808 1.531 -15.429 1.00 90.00 173 LYS A C 1
ATOM 1409 O O . LYS A 1 173 ? 10.404 0.516 -15.799 1.00 90.00 173 LYS A O 1
ATOM 1414 N N . LYS A 1 174 ? 9.433 2.473 -16.298 1.00 89.19 174 LYS A N 1
ATOM 1415 C CA . LYS A 1 174 ? 9.709 2.362 -17.744 1.00 89.19 174 LYS A CA 1
ATOM 1416 C C . LYS A 1 174 ? 11.209 2.394 -18.064 1.00 89.19 174 LYS A C 1
ATOM 1418 O O . LYS A 1 174 ? 11.621 1.810 -19.059 1.00 89.19 174 LYS A O 1
ATOM 1423 N N . GLU A 1 175 ? 11.995 3.055 -17.224 1.00 89.19 175 GLU A N 1
ATOM 1424 C CA . GLU A 1 175 ? 13.436 3.276 -17.382 1.00 89.19 175 GLU A CA 1
ATOM 1425 C C . GLU A 1 175 ? 14.272 2.030 -17.104 1.00 89.19 175 GLU A C 1
ATOM 1427 O O . GLU A 1 175 ? 15.357 1.883 -17.657 1.00 89.19 175 GLU A O 1
ATOM 1432 N N . ILE A 1 176 ? 13.779 1.139 -16.242 1.00 92.19 176 ILE A N 1
ATOM 1433 C CA . ILE A 1 176 ? 14.515 -0.064 -15.865 1.00 92.19 176 ILE A CA 1
ATOM 1434 C C . ILE A 1 176 ? 14.432 -1.062 -17.020 1.00 92.19 176 ILE A C 1
ATOM 1436 O O . ILE A 1 176 ? 13.343 -1.360 -17.528 1.00 92.19 176 ILE A O 1
ATOM 1440 N N . SER A 1 177 ? 15.577 -1.604 -17.429 1.00 93.62 177 SER A N 1
ATOM 1441 C CA . SER A 1 177 ? 15.623 -2.578 -18.514 1.00 93.62 177 SER A CA 1
ATOM 1442 C C . SER A 1 177 ? 14.898 -3.870 -18.125 1.00 93.62 177 SER A C 1
ATOM 1444 O O . SER A 1 177 ? 14.754 -4.221 -16.953 1.00 93.62 177 SER A O 1
ATOM 1446 N N . ARG A 1 178 ? 14.441 -4.637 -19.119 1.00 93.69 178 ARG A N 1
ATOM 1447 C CA . ARG A 1 178 ? 13.818 -5.941 -18.855 1.00 93.69 178 ARG A CA 1
ATOM 1448 C C . ARG A 1 178 ? 14.768 -6.891 -18.113 1.00 93.69 178 ARG A C 1
ATOM 1450 O O . ARG A 1 178 ? 14.293 -7.652 -17.275 1.00 93.69 178 ARG A O 1
ATOM 1457 N N . ALA A 1 179 ? 16.063 -6.858 -18.431 1.00 94.44 179 ALA A N 1
ATOM 1458 C CA . ALA A 1 179 ? 17.065 -7.705 -17.790 1.00 94.44 179 ALA A CA 1
ATOM 1459 C C . ALA A 1 179 ? 17.194 -7.365 -16.300 1.00 94.44 179 ALA A C 1
ATOM 1461 O O . ALA A 1 179 ? 17.057 -8.256 -15.461 1.00 94.44 179 ALA A O 1
ATOM 1462 N N . ASP A 1 180 ? 17.313 -6.078 -15.972 1.00 94.31 180 ASP A N 1
ATOM 1463 C CA . ASP A 1 180 ? 17.443 -5.619 -14.585 1.00 94.31 180 ASP A CA 1
ATOM 1464 C C . ASP A 1 180 ? 16.181 -5.930 -13.774 1.00 94.31 180 ASP A C 1
ATOM 1466 O O . ASP A 1 180 ? 16.272 -6.386 -12.638 1.00 94.31 180 ASP A O 1
ATOM 1470 N N . LYS A 1 181 ? 14.985 -5.810 -14.374 1.00 94.38 181 LYS A N 1
ATOM 1471 C CA . LYS A 1 181 ? 13.731 -6.238 -13.721 1.00 94.38 181 LYS A CA 1
ATOM 1472 C C . LYS A 1 181 ? 13.731 -7.725 -13.372 1.00 94.38 181 LYS A C 1
ATOM 1474 O O . LYS A 1 181 ? 13.191 -8.108 -12.337 1.00 94.38 181 LYS A O 1
ATOM 1479 N N . VAL A 1 182 ? 14.286 -8.578 -14.235 1.00 94.62 182 VAL A N 1
ATOM 1480 C CA . VAL A 1 182 ? 14.360 -10.026 -13.980 1.00 94.62 182 VAL A CA 1
ATOM 1481 C C . VAL A 1 182 ? 15.334 -10.327 -12.843 1.00 94.62 182 VAL A C 1
ATOM 1483 O O . VAL A 1 182 ? 15.014 -11.160 -11.994 1.00 94.62 182 VAL A O 1
ATOM 1486 N N . VAL A 1 183 ? 16.484 -9.650 -12.812 1.00 94.62 183 VAL A N 1
ATOM 1487 C CA . VAL A 1 183 ? 17.480 -9.792 -11.740 1.00 94.62 183 VAL A CA 1
ATOM 1488 C C . VAL A 1 183 ? 16.902 -9.313 -10.411 1.00 94.62 183 VAL A C 1
ATOM 1490 O O . VAL A 1 183 ? 16.834 -10.103 -9.474 1.00 94.62 183 VAL A O 1
ATOM 1493 N N . ALA A 1 184 ? 16.351 -8.099 -10.364 1.00 94.88 184 ALA A N 1
ATOM 1494 C CA . ALA A 1 184 ? 15.725 -7.536 -9.168 1.00 94.88 184 ALA A CA 1
ATOM 1495 C C . ALA A 1 184 ? 14.593 -8.422 -8.625 1.00 94.88 184 ALA A C 1
ATOM 1497 O O . ALA A 1 184 ? 14.516 -8.691 -7.430 1.00 94.88 184 ALA A O 1
ATOM 1498 N N . LEU A 1 185 ? 13.726 -8.948 -9.502 1.00 94.75 185 LEU A N 1
ATOM 1499 C CA . LEU A 1 185 ? 12.661 -9.864 -9.084 1.00 94.75 185 LEU A CA 1
ATOM 1500 C C . LEU A 1 185 ? 13.212 -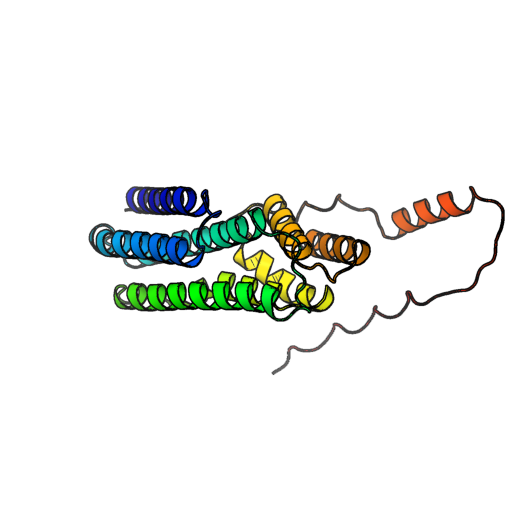11.190 -8.539 1.00 94.75 185 LEU A C 1
ATOM 1502 O O . LEU A 1 185 ? 12.600 -11.781 -7.651 1.00 94.75 185 LEU A O 1
ATOM 1506 N N . ARG A 1 186 ? 14.333 -11.686 -9.073 1.00 93.50 186 ARG A N 1
ATOM 1507 C CA . ARG A 1 186 ? 14.991 -12.896 -8.563 1.00 93.50 186 ARG A CA 1
ATOM 1508 C C . ARG A 1 186 ? 15.596 -12.651 -7.186 1.00 93.50 186 ARG A C 1
ATOM 1510 O O . ARG A 1 186 ? 15.380 -13.471 -6.300 1.00 93.50 186 ARG A O 1
ATOM 1517 N N . GLU A 1 187 ? 16.303 -11.540 -7.013 1.00 93.81 187 GLU A N 1
ATOM 1518 C CA . GLU A 1 187 ? 16.861 -11.125 -5.723 1.00 93.81 187 GLU A CA 1
ATOM 1519 C C . GLU A 1 187 ? 15.754 -10.992 -4.678 1.00 93.81 187 GLU A C 1
ATOM 1521 O O . GLU A 1 187 ? 15.824 -11.629 -3.631 1.00 93.81 187 GLU A O 1
ATOM 1526 N N . PHE A 1 188 ? 14.671 -10.285 -5.004 1.00 94.69 188 PHE A N 1
ATOM 1527 C CA . PHE A 1 188 ? 13.516 -10.155 -4.120 1.00 94.69 188 PHE A CA 1
ATOM 1528 C C . PHE A 1 188 ? 12.918 -11.518 -3.735 1.00 94.69 188 PHE A C 1
ATOM 1530 O O . PHE A 1 188 ? 12.693 -11.799 -2.561 1.00 94.69 188 PHE A O 1
ATOM 1537 N N . LYS A 1 189 ? 12.714 -12.418 -4.708 1.00 93.00 189 LYS A N 1
ATOM 1538 C CA . LYS A 1 189 ? 12.201 -13.774 -4.444 1.00 93.00 189 LYS A CA 1
ATOM 1539 C C . LYS A 1 189 ? 13.137 -14.624 -3.591 1.00 93.00 189 LYS A C 1
ATOM 1541 O O . LYS A 1 189 ? 12.648 -15.515 -2.909 1.00 93.00 189 LYS A O 1
ATOM 1546 N N . SER A 1 190 ? 14.447 -14.374 -3.624 1.00 92.00 190 SER A N 1
ATOM 1547 C CA . SER A 1 190 ? 15.411 -15.098 -2.783 1.00 92.00 190 SER A CA 1
ATOM 1548 C C . SER A 1 190 ? 15.252 -14.807 -1.294 1.00 92.00 190 SER A C 1
ATOM 1550 O O . SER A 1 190 ? 15.618 -15.640 -0.470 1.00 92.00 190 SER A O 1
ATOM 1552 N N . LEU A 1 191 ? 14.643 -13.669 -0.960 1.00 91.62 191 LEU A N 1
ATOM 1553 C CA . LEU A 1 191 ? 14.321 -13.280 0.410 1.00 91.62 191 LEU A CA 1
ATOM 1554 C C . LEU A 1 191 ? 12.999 -13.887 0.898 1.00 91.62 191 LEU A C 1
ATOM 1556 O O . LEU A 1 191 ? 12.702 -13.824 2.086 1.00 91.62 191 LEU A O 1
ATOM 1560 N N . LEU A 1 192 ? 12.204 -14.476 -0.004 1.00 89.31 192 LEU A N 1
ATOM 1561 C CA . LEU A 1 192 ? 10.906 -15.060 0.308 1.00 89.31 192 LEU A CA 1
ATOM 1562 C C . LEU A 1 192 ? 11.020 -16.585 0.472 1.00 89.31 192 LEU A C 1
ATOM 1564 O O . LEU A 1 192 ? 11.328 -17.289 -0.498 1.00 89.31 192 LEU A O 1
ATOM 1568 N N . PRO A 1 193 ? 10.720 -17.130 1.664 1.00 80.69 193 PRO A N 1
ATOM 1569 C CA . PRO A 1 193 ? 10.740 -18.569 1.894 1.00 80.69 193 PRO A CA 1
ATOM 1570 C C . PRO A 1 193 ? 9.852 -19.327 0.894 1.00 80.69 193 PRO A C 1
ATOM 1572 O O . PRO A 1 193 ? 8.685 -18.984 0.695 1.00 80.69 193 PRO A O 1
ATOM 1575 N N . GLY A 1 194 ? 10.397 -20.377 0.271 1.00 72.62 194 GLY A N 1
ATOM 1576 C CA . GLY A 1 194 ? 9.635 -21.316 -0.564 1.00 72.62 194 GLY A CA 1
ATOM 1577 C C . GLY A 1 194 ? 9.299 -20.862 -1.993 1.00 72.62 194 GLY A C 1
ATOM 1578 O O . GLY A 1 194 ? 8.607 -21.595 -2.694 1.00 72.62 194 GLY A O 1
ATOM 1579 N N . LEU A 1 195 ? 9.776 -19.696 -2.455 1.00 69.38 195 LEU A N 1
ATOM 1580 C CA . LEU A 1 195 ? 9.523 -19.211 -3.827 1.00 69.38 195 LEU A CA 1
ATOM 1581 C C . LEU A 1 195 ? 10.648 -19.456 -4.834 1.00 69.38 195 LEU A C 1
ATOM 1583 O O . LEU A 1 195 ? 10.424 -19.330 -6.044 1.00 69.38 195 LEU A O 1
ATOM 1587 N N . LEU A 1 196 ? 11.846 -19.784 -4.362 1.00 62.66 196 LEU A N 1
ATOM 1588 C CA . LEU A 1 196 ? 12.894 -20.335 -5.209 1.00 62.66 196 LEU A CA 1
ATOM 1589 C C . LEU A 1 196 ? 12.887 -21.859 -5.061 1.00 62.66 196 LEU A C 1
ATOM 1591 O O . LEU A 1 196 ? 12.714 -22.348 -3.943 1.00 62.66 196 LEU A O 1
ATOM 1595 N N . PRO A 1 197 ? 13.066 -22.622 -6.155 1.00 51.19 197 PRO A N 1
ATOM 1596 C CA . PRO A 1 197 ? 13.276 -24.057 -6.031 1.00 51.19 197 PRO A CA 1
ATOM 1597 C C . PRO A 1 197 ? 14.473 -24.312 -5.098 1.00 51.19 197 PRO A C 1
ATOM 1599 O O . PRO A 1 197 ? 15.441 -23.544 -5.145 1.00 51.19 197 PRO A O 1
ATOM 1602 N N . PRO A 1 198 ? 14.429 -25.356 -4.250 1.00 44.06 198 PRO A N 1
ATOM 1603 C CA . PRO A 1 198 ? 15.579 -25.731 -3.443 1.00 44.06 198 PRO A CA 1
ATOM 1604 C C . PRO A 1 198 ? 16.737 -26.069 -4.388 1.00 44.06 198 PRO A C 1
ATOM 1606 O O . PRO A 1 198 ? 16.671 -27.055 -5.110 1.00 44.06 198 PRO A O 1
ATOM 1609 N N . GLY A 1 199 ? 17.760 -25.214 -4.411 1.00 41.34 199 GLY A N 1
ATOM 1610 C CA . GLY A 1 199 ? 19.060 -25.476 -5.027 1.00 41.34 199 GLY A CA 1
ATOM 1611 C C . GLY A 1 199 ? 19.053 -25.745 -6.535 1.00 41.34 199 GLY A C 1
ATOM 1612 O O . GLY A 1 199 ? 18.960 -26.880 -6.980 1.00 41.34 199 GLY A O 1
ATOM 1613 N N . GLY A 1 200 ? 19.317 -24.710 -7.327 1.00 39.84 200 GLY A N 1
ATOM 1614 C CA . GLY A 1 200 ? 20.357 -24.850 -8.343 1.00 39.84 200 GLY A CA 1
ATOM 1615 C C . GLY A 1 200 ? 21.540 -24.066 -7.807 1.00 39.84 200 GLY A C 1
ATOM 1616 O O . GLY A 1 200 ? 21.439 -22.844 -7.695 1.00 39.84 200 GLY A O 1
ATOM 1617 N N . SER A 1 201 ? 22.607 -24.741 -7.386 1.00 44.81 201 SER A N 1
ATOM 1618 C CA . SER A 1 201 ? 23.858 -24.059 -7.054 1.00 44.81 201 SER A CA 1
ATOM 1619 C C . SER A 1 201 ? 24.288 -23.204 -8.256 1.00 44.81 201 SER A C 1
ATOM 1621 O O . SER A 1 201 ? 23.964 -23.518 -9.404 1.00 44.81 201 SER A O 1
ATOM 1623 N N . ASP A 1 202 ? 25.041 -22.124 -8.035 1.00 51.69 202 ASP A N 1
ATOM 1624 C CA . ASP A 1 202 ? 25.655 -21.345 -9.128 1.00 51.69 202 ASP A CA 1
ATOM 1625 C C . ASP A 1 202 ? 26.500 -22.223 -10.088 1.00 51.69 202 ASP A C 1
ATOM 1627 O O . ASP A 1 202 ? 26.801 -21.825 -11.218 1.00 51.69 202 ASP A O 1
ATOM 1631 N N . GLU A 1 203 ? 26.848 -23.445 -9.670 1.00 46.16 203 GLU A N 1
ATOM 1632 C CA . GLU A 1 203 ? 27.441 -24.491 -10.504 1.00 46.16 203 GLU A CA 1
ATOM 1633 C C . GLU A 1 203 ? 26.491 -25.046 -11.572 1.00 46.16 203 GLU A C 1
ATOM 1635 O O . GLU A 1 203 ? 26.922 -25.213 -12.712 1.00 46.16 203 GLU A O 1
ATOM 1640 N N . ASP A 1 204 ? 25.202 -25.237 -11.287 1.00 44.62 204 ASP A N 1
ATOM 1641 C CA . ASP A 1 204 ? 24.238 -25.769 -12.262 1.00 44.62 204 ASP A CA 1
ATOM 1642 C C . ASP A 1 204 ? 23.886 -24.749 -13.352 1.00 44.62 204 ASP A C 1
ATOM 1644 O O . ASP A 1 204 ? 23.660 -25.105 -14.513 1.00 44.62 204 ASP A O 1
ATOM 1648 N N . ALA A 1 205 ? 23.877 -23.458 -13.008 1.00 47.97 205 ALA A N 1
ATOM 1649 C CA . ALA A 1 205 ? 23.712 -22.381 -13.984 1.00 47.97 205 ALA A CA 1
ATOM 1650 C C . ALA A 1 205 ? 24.948 -22.260 -14.896 1.00 47.97 205 ALA A C 1
ATOM 1652 O O . ALA A 1 205 ? 24.810 -22.085 -16.111 1.00 47.97 205 ALA A O 1
ATOM 1653 N N . ARG A 1 206 ? 26.157 -22.432 -14.339 1.00 49.06 206 ARG A N 1
ATOM 1654 C CA . ARG A 1 206 ? 27.409 -22.487 -15.113 1.00 49.06 206 ARG A CA 1
ATOM 1655 C C . ARG A 1 206 ? 27.524 -23.755 -15.962 1.00 49.06 206 ARG A C 1
ATOM 1657 O O . ARG A 1 206 ? 28.020 -23.661 -17.082 1.00 49.06 206 ARG A O 1
ATOM 1664 N N . ALA A 1 207 ? 27.022 -24.899 -15.499 1.00 44.50 207 ALA A N 1
ATOM 1665 C CA . ALA A 1 207 ? 27.003 -26.150 -16.259 1.00 44.50 207 ALA A CA 1
ATOM 1666 C C . ALA A 1 207 ? 26.064 -26.075 -17.476 1.00 44.50 207 ALA A C 1
ATOM 1668 O O . ALA A 1 207 ? 26.436 -26.492 -18.572 1.00 44.50 207 ALA A O 1
ATOM 1669 N N . ARG A 1 208 ? 24.889 -25.441 -17.338 1.00 52.22 208 ARG A N 1
ATOM 1670 C CA . ARG A 1 208 ? 23.986 -25.192 -18.480 1.00 52.22 208 ARG A CA 1
ATOM 1671 C C . ARG A 1 208 ? 24.556 -24.180 -19.473 1.00 52.22 208 ARG A C 1
ATOM 1673 O O . ARG A 1 208 ? 24.331 -24.320 -20.670 1.00 52.22 208 ARG A O 1
ATOM 1680 N N . SER A 1 209 ? 25.327 -23.200 -18.998 1.00 49.12 209 SER A N 1
ATOM 1681 C CA . SER A 1 209 ? 26.005 -22.239 -19.875 1.00 49.12 209 SER A CA 1
ATOM 1682 C C . SER A 1 209 ? 27.233 -22.836 -20.577 1.00 49.12 209 SER A C 1
ATOM 1684 O O . SER A 1 209 ? 27.525 -22.436 -21.699 1.00 49.12 209 SER A O 1
ATOM 1686 N N . ARG A 1 210 ? 27.923 -23.813 -19.965 1.00 43.03 210 ARG A N 1
ATOM 1687 C CA . ARG A 1 210 ? 29.006 -24.587 -20.603 1.00 43.03 210 ARG A CA 1
ATOM 1688 C C . ARG A 1 210 ? 28.481 -25.519 -21.695 1.00 43.03 210 ARG A C 1
ATOM 1690 O O . ARG A 1 210 ? 29.012 -25.495 -22.796 1.00 43.03 210 ARG A O 1
ATOM 1697 N N . ASN A 1 211 ? 27.374 -26.220 -21.448 1.00 44.00 211 ASN A N 1
ATOM 1698 C CA . ASN A 1 211 ? 26.753 -27.078 -22.466 1.00 44.00 211 ASN A CA 1
ATOM 1699 C C . ASN A 1 211 ? 26.155 -26.293 -23.650 1.00 44.00 211 ASN A C 1
ATOM 1701 O O . ASN A 1 211 ? 25.947 -26.865 -24.715 1.00 44.00 211 ASN A O 1
ATOM 1705 N N . ALA A 1 212 ? 25.894 -24.991 -23.492 1.00 45.34 212 ALA A N 1
ATOM 1706 C CA . ALA A 1 212 ? 25.477 -24.112 -24.586 1.00 45.34 212 ALA A CA 1
ATOM 1707 C C . ALA A 1 212 ? 26.659 -23.534 -25.394 1.00 45.34 212 ALA A C 1
ATOM 1709 O O . ALA A 1 212 ? 26.459 -23.087 -26.520 1.00 45.34 212 ALA A O 1
ATOM 1710 N N . LEU A 1 213 ? 27.879 -23.551 -24.841 1.00 44.44 213 LEU A N 1
ATOM 1711 C CA . LEU A 1 213 ? 29.097 -23.064 -25.501 1.00 44.44 213 LEU A CA 1
ATOM 1712 C C . LEU A 1 213 ? 29.785 -24.134 -26.365 1.00 44.44 213 LEU A C 1
ATOM 1714 O O . LEU A 1 213 ? 30.470 -23.771 -27.314 1.00 44.44 213 LEU A O 1
ATOM 1718 N N . ASP A 1 214 ? 29.540 -25.424 -26.112 1.00 43.88 214 ASP A N 1
ATOM 1719 C CA . ASP A 1 214 ? 30.038 -26.525 -26.960 1.00 43.88 214 ASP A CA 1
ATOM 1720 C C . ASP A 1 214 ? 29.151 -26.810 -28.192 1.00 43.88 214 ASP A C 1
ATOM 1722 O O . ASP A 1 214 ? 29.512 -27.613 -29.051 1.00 43.88 214 ASP A O 1
ATOM 1726 N N . ALA A 1 215 ? 28.002 -26.135 -28.328 1.00 46.94 215 ALA A N 1
ATOM 1727 C CA . ALA A 1 215 ? 27.049 -26.336 -29.426 1.00 46.94 215 ALA A CA 1
ATOM 1728 C C . ALA A 1 215 ? 27.082 -25.232 -30.504 1.00 46.94 215 ALA A C 1
ATOM 1730 O O . ALA A 1 215 ? 26.139 -25.095 -31.284 1.00 46.94 215 ALA A O 1
ATOM 1731 N N . SER A 1 216 ? 28.133 -24.409 -30.572 1.00 37.25 216 SER A N 1
ATOM 1732 C CA . SER A 1 216 ? 28.269 -23.388 -31.623 1.00 37.25 216 SER A CA 1
ATOM 1733 C C . SER A 1 216 ? 29.721 -23.247 -32.089 1.00 37.25 216 SER A C 1
ATOM 1735 O O . SER A 1 216 ? 30.588 -22.909 -31.285 1.00 37.25 216 SER A O 1
ATOM 1737 N N . PRO A 1 217 ? 30.019 -23.482 -33.381 1.00 37.38 217 PRO A N 1
ATOM 1738 C CA . PRO A 1 217 ? 31.351 -23.273 -33.915 1.00 37.38 217 PRO A CA 1
ATOM 1739 C C . PRO A 1 217 ? 31.559 -21.785 -34.223 1.00 37.38 217 PRO A C 1
ATOM 1741 O O . PRO A 1 217 ? 30.860 -21.205 -35.049 1.00 37.38 217 PRO A O 1
ATOM 1744 N N . GLY A 1 218 ? 32.582 -21.199 -33.603 1.00 36.28 218 GLY A N 1
ATOM 1745 C CA . GLY A 1 218 ? 33.253 -20.001 -34.105 1.00 36.28 218 GLY A CA 1
ATOM 1746 C C . GLY A 1 218 ? 32.923 -18.688 -33.392 1.00 36.28 218 GLY A C 1
ATOM 1747 O O . GLY A 1 218 ? 31.784 -18.236 -33.370 1.00 36.28 218 GLY A O 1
ATOM 1748 N N . GLY A 1 219 ? 33.979 -18.016 -32.919 1.00 32.09 219 GLY A N 1
ATOM 1749 C CA . GLY A 1 219 ? 34.003 -16.552 -32.847 1.00 32.09 219 GLY A CA 1
ATOM 1750 C C . GLY A 1 219 ? 34.374 -15.936 -31.499 1.00 32.09 219 GLY A C 1
ATOM 1751 O O . GLY A 1 219 ? 33.505 -15.465 -30.784 1.00 32.09 219 GLY A O 1
ATOM 1752 N N . ASN A 1 220 ? 35.683 -15.863 -31.239 1.00 31.52 220 ASN A N 1
ATOM 1753 C CA . ASN A 1 220 ? 36.413 -14.859 -30.448 1.00 31.52 220 ASN A CA 1
ATOM 1754 C C . ASN A 1 220 ? 35.958 -14.496 -29.020 1.00 31.52 220 ASN A C 1
ATOM 1756 O O . ASN A 1 220 ? 34.991 -13.781 -28.776 1.00 31.52 220 ASN A O 1
ATOM 1760 N N . ALA A 1 221 ? 36.826 -14.859 -28.074 1.00 34.25 221 ALA A N 1
ATOM 1761 C CA . ALA A 1 221 ? 36.852 -14.355 -26.710 1.00 34.25 221 ALA A CA 1
ATOM 1762 C C . ALA A 1 221 ? 37.450 -12.936 -26.602 1.00 34.25 221 ALA A C 1
ATOM 1764 O O . ALA A 1 221 ? 38.470 -12.637 -27.226 1.00 34.25 221 ALA A O 1
ATOM 1765 N N . SER A 1 222 ? 36.900 -12.114 -25.699 1.00 34.28 222 SER A N 1
ATOM 1766 C CA . SER A 1 222 ? 37.670 -11.305 -24.731 1.00 34.28 222 SER A CA 1
ATOM 1767 C C . SER A 1 222 ? 36.776 -10.734 -23.609 1.00 34.28 222 SER A C 1
ATOM 1769 O O . SER A 1 222 ? 35.562 -10.651 -23.792 1.00 34.28 222 SER A O 1
ATOM 1771 N N . PRO A 1 223 ? 37.326 -10.436 -22.411 1.00 35.62 223 PRO A N 1
ATOM 1772 C CA . PRO A 1 223 ? 36.699 -10.845 -21.153 1.00 35.62 223 PRO A CA 1
ATOM 1773 C C . PRO A 1 223 ? 36.216 -9.711 -20.222 1.00 35.62 223 PRO A C 1
ATOM 1775 O O . PRO A 1 223 ? 36.767 -8.620 -20.192 1.00 35.62 223 PRO A O 1
ATOM 1778 N N . SER A 1 224 ? 35.281 -10.096 -19.342 1.00 34.12 224 SER A N 1
ATOM 1779 C CA . SER A 1 224 ? 35.179 -9.744 -17.910 1.00 34.12 224 SER A CA 1
ATOM 1780 C C . SER A 1 224 ? 34.886 -8.298 -17.465 1.00 34.12 224 SER A C 1
ATOM 1782 O O . SER A 1 224 ? 35.761 -7.440 -17.427 1.00 34.12 224 SER A O 1
ATOM 1784 N N . ALA A 1 225 ? 33.689 -8.117 -16.889 1.00 31.17 225 ALA A N 1
ATOM 1785 C CA . ALA A 1 225 ? 33.434 -7.163 -15.799 1.00 31.17 225 ALA A CA 1
ATOM 1786 C C . ALA A 1 225 ? 32.446 -7.714 -14.739 1.00 31.17 225 ALA A C 1
ATOM 1788 O O . ALA A 1 225 ? 31.727 -6.959 -14.095 1.00 31.17 225 ALA A O 1
ATOM 1789 N N . ALA A 1 226 ? 32.402 -9.038 -14.533 1.00 37.62 226 ALA A N 1
ATOM 1790 C CA . ALA A 1 226 ? 31.493 -9.701 -13.580 1.00 37.62 226 ALA A CA 1
ATOM 1791 C C . ALA A 1 226 ? 32.177 -10.134 -12.266 1.00 37.62 226 ALA A C 1
ATOM 1793 O O . ALA A 1 226 ? 31.759 -11.089 -11.619 1.00 37.62 226 ALA A O 1
ATOM 1794 N N . ALA A 1 227 ? 33.247 -9.453 -11.854 1.00 38.62 227 ALA A N 1
ATOM 1795 C CA . ALA A 1 227 ? 33.983 -9.802 -10.641 1.00 38.62 227 ALA A CA 1
ATOM 1796 C C . ALA A 1 227 ? 34.322 -8.558 -9.820 1.00 38.62 227 ALA A C 1
ATOM 1798 O O . ALA A 1 227 ? 35.473 -8.128 -9.803 1.00 38.62 227 ALA A O 1
ATOM 1799 N N . LYS A 1 228 ? 33.326 -7.961 -9.148 1.00 37.50 228 LYS A N 1
ATOM 1800 C CA . LYS A 1 228 ? 33.573 -7.000 -8.056 1.00 37.50 228 LYS A CA 1
ATOM 1801 C C . LYS A 1 228 ? 32.331 -6.674 -7.216 1.00 37.50 228 LYS A C 1
ATOM 1803 O O . LYS A 1 228 ? 31.999 -5.515 -7.055 1.00 37.50 228 LYS A O 1
ATOM 1808 N N . LEU A 1 229 ? 31.661 -7.673 -6.641 1.00 38.62 229 LEU A N 1
ATOM 1809 C CA . LEU A 1 229 ? 30.663 -7.435 -5.578 1.00 38.62 229 LEU A CA 1
ATOM 1810 C C . LEU A 1 229 ? 30.608 -8.583 -4.552 1.00 38.62 229 LEU A C 1
ATOM 1812 O O . LEU A 1 229 ? 29.576 -8.902 -3.981 1.00 38.62 229 LEU A O 1
ATOM 1816 N N . GLY A 1 230 ? 31.761 -9.201 -4.287 1.00 35.81 230 GLY A N 1
ATOM 1817 C CA . GLY A 1 230 ? 31.969 -10.059 -3.124 1.00 35.81 230 GLY A CA 1
ATOM 1818 C C . GLY A 1 230 ? 33.004 -9.406 -2.217 1.00 35.81 230 GLY A C 1
ATOM 1819 O O . GLY A 1 230 ? 34.124 -9.179 -2.667 1.00 35.81 230 GLY A O 1
ATOM 1820 N N . LYS A 1 231 ? 32.629 -9.150 -0.956 1.00 40.44 231 LYS A N 1
ATOM 1821 C CA . LYS A 1 231 ? 33.381 -8.481 0.133 1.00 40.44 231 LYS A CA 1
ATOM 1822 C C . LYS A 1 231 ? 33.114 -6.979 0.281 1.00 40.44 231 LYS A C 1
ATOM 1824 O O . LYS A 1 231 ? 33.952 -6.168 -0.096 1.00 40.44 231 LYS A O 1
ATOM 1829 N N . LYS A 1 232 ? 31.990 -6.626 0.921 1.00 40.22 232 LYS A N 1
ATOM 1830 C CA . LYS A 1 232 ? 31.878 -5.458 1.827 1.00 40.22 232 LYS A CA 1
ATOM 1831 C C . LYS A 1 232 ? 30.546 -5.433 2.600 1.00 40.22 232 LYS A C 1
ATOM 1833 O O . LYS A 1 232 ? 29.853 -4.433 2.609 1.00 40.22 232 LYS A O 1
ATOM 1838 N N . PHE A 1 233 ? 30.198 -6.520 3.288 1.00 45.19 233 PHE A N 1
ATOM 1839 C CA . PHE A 1 233 ? 29.165 -6.472 4.332 1.00 45.19 233 PHE A CA 1
ATOM 1840 C C . PHE A 1 233 ? 29.605 -7.296 5.538 1.00 45.19 233 PHE A C 1
ATOM 1842 O O . PHE A 1 233 ? 29.220 -8.443 5.723 1.00 45.19 233 PHE A O 1
ATOM 1849 N N . LEU A 1 234 ? 30.480 -6.691 6.337 1.00 38.16 234 LEU A N 1
ATOM 1850 C CA . LEU A 1 234 ? 30.673 -7.041 7.737 1.00 38.16 234 LEU A CA 1
ATOM 1851 C C . LEU A 1 234 ? 31.215 -5.801 8.445 1.00 38.16 234 LEU A C 1
ATOM 1853 O O . LEU A 1 234 ? 32.348 -5.391 8.208 1.00 38.16 234 LEU A O 1
ATOM 1857 N N . GLY A 1 235 ? 30.372 -5.208 9.290 1.00 36.81 235 GLY A N 1
ATOM 1858 C CA . GLY A 1 235 ? 30.773 -4.193 10.258 1.00 36.81 235 GLY A CA 1
ATOM 1859 C C . GLY A 1 235 ? 30.117 -2.832 10.071 1.00 36.81 235 GLY A C 1
ATOM 1860 O O . GLY A 1 235 ? 30.790 -1.915 9.639 1.00 36.81 235 GLY A O 1
ATOM 1861 N N . PHE A 1 236 ? 28.849 -2.690 10.470 1.00 38.19 236 PHE A N 1
ATOM 1862 C CA . PHE A 1 236 ? 28.318 -1.436 11.027 1.00 38.19 236 PHE A CA 1
ATOM 1863 C C . PHE A 1 236 ? 27.133 -1.740 11.959 1.00 38.19 236 PHE A C 1
ATOM 1865 O O . PHE A 1 236 ? 25.985 -1.445 11.671 1.00 38.19 236 PHE A O 1
ATOM 1872 N N . PHE A 1 237 ? 27.441 -2.366 13.095 1.00 41.75 237 PHE A N 1
ATOM 1873 C CA . PHE A 1 237 ? 26.681 -2.212 14.338 1.00 41.75 237 PHE A CA 1
ATOM 1874 C C . PHE A 1 237 ? 27.687 -2.222 15.488 1.00 41.75 237 PHE A C 1
ATOM 1876 O O . PHE A 1 237 ? 28.135 -3.279 15.929 1.00 41.75 237 PHE A O 1
ATOM 1883 N N . LYS A 1 238 ? 28.103 -1.025 15.910 1.00 35.59 238 LYS A N 1
ATOM 1884 C CA . LYS A 1 238 ? 28.658 -0.739 17.241 1.00 35.59 238 LYS A CA 1
ATOM 1885 C C . LYS A 1 238 ? 28.754 0.777 17.442 1.00 35.59 238 LYS A C 1
ATOM 1887 O O . LYS A 1 238 ? 29.778 1.376 17.123 1.00 35.59 238 LYS A O 1
ATOM 1892 N N . LYS A 1 239 ? 27.674 1.358 17.961 1.00 38.16 239 LYS A N 1
ATOM 1893 C CA . LYS A 1 239 ? 27.583 2.219 19.155 1.00 38.16 239 LYS A CA 1
ATOM 1894 C C . LYS A 1 239 ? 26.272 2.988 19.123 1.00 38.16 239 LYS A C 1
ATOM 1896 O O . LYS A 1 239 ? 25.979 3.575 18.064 1.00 38.16 239 LYS A O 1
#

Radius of gyration: 22.35 Å; chains: 1; bounding box: 57×42×61 Å

Foldseek 3Di:
DVVVLVVLLVVLLVQLLVLLVPPPPDLLVSLLVSLVVVLVSLVVVLVVDPDLVSSLVSNLSSLLSSLVSSLVSLLVPDAAAACVPPPGLVVVLVSLVSSLVSVVVSQVVSVVSRDPDDRPVVSSQSSVLVNQLSVQQELVSNVVSLVSLCVSNVVPDPPVVSLVSLLSSVSNHPPYDPVRSVVSSVVSQVVHPPSDDPDPDVVNVVVVVVVVVVPDDDDDD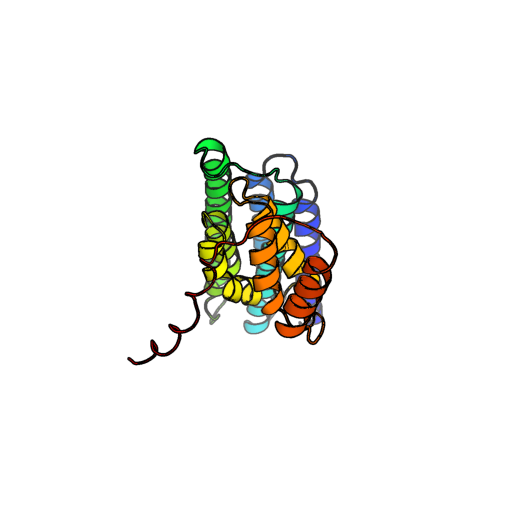DDDDPPDDPDDPDDDDDD

Sequence (239 aa):
NDLIARLVVHTVIELADQLFTPMHIKQHRVMDEVLATVADFFSDLVHWIKTPHHKESCIRQCLRRIGSMYLAALLKNQRPINWQRTKDGTHVIAQVDHDREAVRKLLGKLQSKLEDAQSLQDEMQPWNVIRHLLLAKDTEGLGVWYSEFIACFEKTQDHVRLAQDFKGILGLKKEISRADKVVALREFKSLLPGLLPPGGSDEDARARSRNALDASPGGNASPSAAAKLGKKFLGFFKK

Secondary structure (DSSP, 8-state):
-HHHHHHHHHHHHHHHHHHHTTTTS-HHHHHHHHHHHHHHHHHHHHHH--SHHHHHHHHHHHHHHHHHHHHHHHHHTPPPB-TTSHHHHHHHHHHHHHHHHHHHHHHHHHHHTSTTPPPGGGGGHHHHHHHHHHH--SHHHHHTTHHHHHHHHTTTS-HHHHHHHHHHHHHHBTTS-HHHHHHHHHHHHHTSTTSS-S---HHHHHHHHHHHHTT--------------SS--S-----

pLDDT: mean 75.35, std 18.76, range [31.17, 95.75]

InterPro domains:
  IPR010326 Exocyst complex component EXOC3/Sec6 [PF06046] (3-157)
  IPR042532 Exocyst complex component EXOC3/Sec6, C-terminal domain [G3DSA:1.10.357.70] (20-192)

Organism: NCBI:txid641309